Protein AF-A0AAN4IEF9-F1 (afdb_monomer_lite)

Radius of gyration: 33.29 Å; chains: 1; bounding box: 63×32×105 Å

pLDDT: mean 75.72, std 13.59, range [41.91, 93.25]

Foldseek 3Di:
DVVVVVVVVVVVVVVVVVVVVVVVVVVVVVVVVVVVVVVVVVVVVVVVLLVLLVVLLVLLVVLLVLLLVLLVVLVVPDDPVSVVSLVCSVVSLVVSCVSNVVNDDPVCVVPLVVQLVVLSVVLVVLVVVCVVPNFDWDQLVVCVVLPDNGIDTSSRSSSVSSVVSSVSSVVSSVVSVVVSDPPDDDDDPVVVVVVVVVVVVVVVVVVVVVVVVD

Structure (mmCIF, N/CA/C/O backbone):
data_AF-A0AAN4IEF9-F1
#
_entry.id   AF-A0AAN4IEF9-F1
#
loop_
_atom_site.group_PDB
_atom_site.id
_atom_site.type_symbol
_atom_site.label_atom_id
_atom_site.label_alt_id
_atom_site.label_comp_id
_atom_site.label_asym_id
_atom_site.label_entity_id
_atom_site.label_seq_id
_atom_site.pdbx_PDB_ins_code
_atom_site.Cartn_x
_atom_site.Cartn_y
_atom_site.Cartn_z
_atom_site.occupancy
_atom_site.B_iso_or_equiv
_atom_site.auth_seq_id
_atom_site.auth_comp_id
_atom_site.auth_asym_id
_atom_site.auth_atom_id
_atom_site.pdbx_PDB_model_num
ATOM 1 N N . MET A 1 1 ? -35.533 4.444 80.769 1.00 48.66 1 MET A N 1
ATOM 2 C CA . MET A 1 1 ? -34.378 4.673 79.875 1.00 48.66 1 MET A CA 1
ATOM 3 C C . MET A 1 1 ? -34.268 3.631 78.764 1.00 48.66 1 MET A C 1
ATOM 5 O O . MET A 1 1 ? -34.188 4.032 77.617 1.00 48.66 1 MET A O 1
ATOM 9 N N . GLU A 1 2 ? -34.339 2.322 79.035 1.00 50.53 2 GLU A N 1
ATOM 10 C CA . GLU A 1 2 ? -34.192 1.279 77.990 1.00 50.53 2 GLU A CA 1
ATOM 11 C C . GLU A 1 2 ? -35.250 1.320 76.866 1.00 50.53 2 GLU A C 1
ATOM 13 O O . GLU A 1 2 ? -34.946 0.998 75.721 1.00 50.53 2 GLU A O 1
ATOM 18 N N . LYS A 1 3 ? -36.476 1.782 77.154 1.00 53.97 3 LYS A N 1
ATOM 19 C CA . LYS A 1 3 ? -37.570 1.851 76.164 1.00 53.97 3 LYS A CA 1
ATOM 20 C C . LYS A 1 3 ? -37.440 2.979 75.125 1.00 53.97 3 LYS A C 1
ATOM 22 O O . LYS A 1 3 ? -38.091 2.900 74.092 1.00 53.97 3 LYS A O 1
ATOM 27 N N . GLU A 1 4 ? -36.605 3.993 75.364 1.00 52.41 4 GLU A N 1
ATOM 28 C CA . GLU A 1 4 ? -36.385 5.113 74.424 1.00 52.41 4 GLU A CA 1
ATOM 29 C C . GLU A 1 4 ? -35.153 4.907 73.529 1.00 52.41 4 GLU A C 1
ATOM 31 O O . GLU A 1 4 ? -35.078 5.458 72.435 1.00 52.41 4 GLU A O 1
ATOM 36 N N . ILE A 1 5 ? -34.208 4.059 73.945 1.00 56.88 5 ILE A N 1
ATOM 37 C CA . ILE A 1 5 ? -32.969 3.790 73.198 1.00 56.88 5 ILE A CA 1
ATOM 38 C C . ILE A 1 5 ? -33.248 2.918 71.965 1.00 56.88 5 ILE A C 1
ATOM 40 O O . ILE A 1 5 ? -32.700 3.166 70.894 1.00 56.88 5 ILE A O 1
ATOM 44 N N . ILE A 1 6 ? -34.146 1.936 72.086 1.00 57.69 6 ILE A N 1
ATOM 45 C CA . ILE A 1 6 ? -34.511 1.009 71.002 1.00 57.69 6 ILE A CA 1
ATOM 46 C C . ILE A 1 6 ? -35.065 1.744 69.758 1.00 57.69 6 ILE A C 1
ATOM 48 O O . ILE A 1 6 ? -34.551 1.501 68.663 1.00 57.69 6 ILE A O 1
ATOM 52 N N . PRO A 1 7 ? -36.043 2.671 69.870 1.00 60.59 7 PRO A N 1
ATOM 53 C CA . PRO A 1 7 ? -36.535 3.416 68.707 1.00 60.59 7 PRO A CA 1
ATOM 54 C C . PRO A 1 7 ? -35.482 4.344 68.079 1.00 60.59 7 PRO A C 1
ATOM 56 O O . PRO A 1 7 ? -35.455 4.481 66.856 1.00 60.59 7 PRO A O 1
ATOM 59 N N . ILE A 1 8 ? -34.578 4.931 68.872 1.00 63.28 8 ILE A N 1
ATOM 60 C CA . ILE A 1 8 ? -33.503 5.806 68.370 1.00 63.28 8 ILE A CA 1
ATOM 61 C C . ILE A 1 8 ? -32.443 4.997 67.609 1.00 63.28 8 ILE A C 1
ATOM 63 O O . ILE A 1 8 ? -32.036 5.387 66.515 1.00 63.28 8 ILE A O 1
ATOM 67 N N . VAL A 1 9 ? -32.033 3.843 68.142 1.00 56.12 9 VAL A N 1
ATOM 68 C CA . VAL A 1 9 ? -31.077 2.938 67.482 1.00 56.12 9 VAL A CA 1
ATOM 69 C C . VAL A 1 9 ? -31.679 2.357 66.199 1.00 56.12 9 VAL A C 1
ATOM 71 O O . VAL A 1 9 ? -31.014 2.333 65.166 1.00 56.12 9 VAL A O 1
ATOM 74 N N . SER A 1 10 ? -32.960 1.982 66.223 1.00 53.25 10 SER A N 1
ATOM 75 C CA . SER A 1 10 ? -33.718 1.567 65.034 1.00 53.25 10 SER A CA 1
ATOM 76 C C . SER A 1 10 ? -33.729 2.654 63.952 1.00 53.25 10 SER A C 1
ATOM 78 O O . SER A 1 10 ? -33.392 2.386 62.798 1.00 53.25 10 SER A O 1
ATOM 80 N N . ALA A 1 11 ? -34.058 3.898 64.312 1.00 60.62 11 ALA A N 1
ATOM 81 C CA . ALA A 1 11 ? -34.062 5.021 63.375 1.00 60.62 11 ALA A CA 1
ATOM 82 C C . ALA A 1 11 ? -32.662 5.314 62.808 1.00 60.62 11 ALA A C 1
ATOM 84 O O . ALA A 1 11 ? -32.533 5.597 61.618 1.00 60.62 11 ALA A O 1
ATOM 85 N N . ALA A 1 12 ? -31.611 5.183 63.622 1.00 56.59 12 ALA A N 1
ATOM 86 C CA . ALA A 1 12 ? -30.226 5.346 63.184 1.00 56.59 12 ALA A CA 1
ATOM 87 C C . ALA A 1 12 ? -29.787 4.249 62.195 1.00 56.59 12 ALA A C 1
ATOM 89 O O . ALA A 1 12 ? -29.123 4.554 61.204 1.00 56.59 12 ALA A O 1
ATOM 90 N N . ILE A 1 13 ? -30.200 2.994 62.407 1.00 60.53 13 ILE A N 1
ATOM 91 C CA . ILE A 1 13 ? -29.934 1.881 61.480 1.00 60.53 13 ILE A CA 1
ATOM 92 C C . ILE A 1 13 ? -30.666 2.101 60.151 1.00 60.53 13 ILE A C 1
ATOM 94 O O . ILE A 1 13 ? -30.071 1.943 59.083 1.00 60.53 13 ILE A O 1
ATOM 98 N N . VAL A 1 14 ? -31.934 2.517 60.191 1.00 58.28 14 VAL A N 1
ATOM 99 C CA . VAL A 1 14 ? -32.716 2.822 58.980 1.00 58.28 14 VAL A CA 1
ATOM 100 C C . VAL A 1 14 ? -32.113 4.009 58.223 1.00 58.28 14 VAL A C 1
ATOM 102 O O . VAL A 1 14 ? -31.926 3.939 57.009 1.00 58.28 14 VAL A O 1
ATOM 105 N N . ALA A 1 15 ? -31.730 5.081 58.918 1.00 55.53 15 ALA A N 1
ATOM 106 C CA . ALA A 1 15 ? -31.082 6.236 58.298 1.00 55.53 15 ALA A CA 1
ATOM 107 C C . ALA A 1 15 ? -29.720 5.868 57.684 1.00 55.53 15 ALA A C 1
ATOM 109 O O . ALA A 1 15 ? -29.435 6.243 56.546 1.00 55.53 15 ALA A O 1
ATOM 110 N N . GLY A 1 16 ? -28.907 5.082 58.396 1.00 51.88 16 GLY A N 1
ATOM 111 C CA . GLY A 1 16 ? -27.603 4.619 57.922 1.00 51.88 16 GLY A CA 1
ATOM 112 C C . GLY A 1 16 ? -27.708 3.712 56.696 1.00 51.88 16 GLY A C 1
ATOM 113 O O . GLY A 1 16 ? -27.016 3.932 55.704 1.00 51.88 16 GLY A O 1
ATOM 114 N N . THR A 1 17 ? -28.620 2.739 56.714 1.00 52.72 17 THR A N 1
ATOM 115 C CA . THR A 1 17 ? -28.859 1.846 55.567 1.00 52.72 17 THR A CA 1
ATOM 116 C C . THR A 1 17 ? -29.388 2.608 54.352 1.00 52.72 17 THR A C 1
ATOM 118 O O . THR A 1 17 ? -28.907 2.389 53.241 1.00 52.72 17 THR A O 1
ATOM 121 N N . THR A 1 18 ? -30.289 3.573 54.550 1.00 55.00 18 THR A N 1
ATOM 122 C CA . THR A 1 18 ? -30.805 4.427 53.465 1.00 55.00 18 THR A CA 1
ATOM 123 C C . THR A 1 18 ? -29.698 5.286 52.841 1.00 55.00 18 THR A C 1
ATOM 125 O O . THR A 1 18 ? -29.610 5.394 51.616 1.00 55.00 18 THR A O 1
ATOM 128 N N . LEU A 1 19 ? -28.808 5.854 53.661 1.00 54.19 19 LEU A N 1
ATOM 129 C CA . LEU A 1 19 ? -27.659 6.634 53.192 1.00 54.19 19 LEU A CA 1
ATOM 130 C C . LEU A 1 19 ? -26.691 5.773 52.364 1.00 54.19 19 LEU A C 1
ATOM 132 O O . LEU A 1 19 ? -26.250 6.191 51.294 1.00 54.19 19 LEU A O 1
ATOM 136 N N . VAL A 1 20 ? -26.398 4.553 52.824 1.00 55.28 20 VAL A N 1
ATOM 137 C CA . VAL A 1 20 ? -25.534 3.601 52.106 1.00 55.28 20 VAL A CA 1
ATOM 138 C C . VAL A 1 20 ? -26.138 3.224 50.751 1.00 55.28 20 VAL A C 1
ATOM 140 O O . VAL A 1 20 ? -25.429 3.240 49.744 1.00 55.28 20 VAL A O 1
ATOM 143 N N . VAL A 1 21 ? -27.448 2.964 50.690 1.00 61.56 21 VAL A N 1
ATOM 144 C CA . VAL A 1 21 ? -28.153 2.675 49.428 1.00 61.56 21 VAL A CA 1
ATOM 145 C C . VAL A 1 21 ? -28.058 3.853 48.456 1.00 61.56 21 VAL A C 1
ATOM 147 O O . VAL A 1 21 ? -27.760 3.645 47.281 1.00 61.56 21 VAL A O 1
ATOM 150 N N . LEU A 1 22 ? -28.241 5.091 48.926 1.00 62.19 22 LEU A N 1
ATOM 151 C CA . LEU A 1 22 ? -28.111 6.291 48.089 1.00 62.19 22 LEU A CA 1
ATOM 152 C C . LEU A 1 22 ? -26.697 6.458 47.517 1.00 62.19 22 LEU A C 1
ATOM 154 O O . LEU A 1 22 ? -26.550 6.775 46.333 1.00 62.19 22 LEU A O 1
ATOM 158 N N . ILE A 1 23 ? -25.666 6.212 48.329 1.00 60.19 23 ILE A N 1
ATOM 159 C CA . ILE A 1 23 ? -24.264 6.279 47.895 1.00 60.19 23 ILE A CA 1
ATOM 160 C C . ILE A 1 23 ? -23.986 5.217 46.825 1.00 60.19 23 ILE A C 1
ATOM 162 O O . ILE A 1 23 ? -23.442 5.547 45.772 1.00 60.19 23 ILE A O 1
ATOM 166 N N . ILE A 1 24 ? -24.408 3.966 47.043 1.00 60.84 24 ILE A N 1
ATOM 167 C CA . ILE A 1 24 ? -24.242 2.882 46.060 1.00 60.84 24 ILE A CA 1
ATOM 168 C C . ILE A 1 24 ? -24.951 3.234 44.750 1.00 60.84 24 ILE A C 1
ATOM 170 O O . ILE A 1 24 ? -24.362 3.089 43.679 1.00 60.84 24 ILE A O 1
ATOM 174 N N . ASN A 1 25 ? -26.179 3.749 44.821 1.00 58.84 25 ASN A N 1
ATOM 175 C CA . ASN A 1 25 ? -26.954 4.087 43.631 1.00 58.84 25 ASN A CA 1
ATOM 176 C C . ASN A 1 25 ? -26.265 5.187 42.803 1.00 58.84 25 ASN A C 1
ATOM 178 O O . ASN A 1 25 ? -26.161 5.076 41.582 1.00 58.84 25 ASN A O 1
ATOM 182 N N . LYS A 1 26 ? -25.695 6.204 43.466 1.00 59.50 26 LYS A N 1
ATOM 183 C CA . LYS A 1 26 ? -24.905 7.258 42.806 1.00 59.50 26 LYS A CA 1
ATOM 184 C C . LYS A 1 26 ? -23.615 6.738 42.177 1.00 59.50 26 LYS A C 1
ATOM 186 O O . LYS A 1 26 ? -23.250 7.168 41.083 1.00 59.50 26 LYS A O 1
ATOM 191 N N . VAL A 1 27 ? -22.940 5.801 42.838 1.00 59.31 27 VAL A N 1
ATOM 192 C CA . VAL A 1 27 ? -21.731 5.158 42.308 1.00 59.31 27 VAL A CA 1
ATOM 193 C C . VAL A 1 27 ? -22.060 4.331 41.061 1.00 59.31 27 VAL A C 1
ATOM 195 O O . VAL A 1 27 ? -21.378 4.463 40.044 1.00 59.31 27 VAL A O 1
ATOM 198 N N . VAL A 1 28 ? -23.132 3.534 41.094 1.00 60.28 28 VAL A N 1
ATOM 199 C CA . VAL A 1 28 ? -23.598 2.741 39.943 1.00 60.28 28 VAL A CA 1
ATOM 200 C C . VAL A 1 28 ? -24.000 3.644 38.776 1.00 60.28 28 VAL A C 1
ATOM 202 O O . VAL A 1 28 ? -23.584 3.394 37.645 1.00 60.28 28 VAL A O 1
ATOM 205 N N . GLU A 1 29 ? -24.746 4.717 39.036 1.00 61.28 29 GLU A N 1
ATOM 206 C CA . GLU A 1 29 ? -25.148 5.702 38.024 1.00 61.28 29 GLU A CA 1
ATOM 207 C C . GLU A 1 29 ? -23.925 6.326 37.328 1.00 61.28 29 GLU A C 1
ATOM 209 O O . GLU A 1 29 ? -23.865 6.382 36.096 1.00 61.28 29 GLU A O 1
ATOM 214 N N . TYR A 1 30 ? -22.903 6.709 38.098 1.00 63.47 30 TYR A N 1
ATOM 215 C CA . TYR A 1 30 ? -21.644 7.228 37.562 1.00 63.47 30 TYR A CA 1
ATOM 216 C C . TYR A 1 30 ? -20.902 6.200 36.694 1.00 63.47 30 TYR A C 1
ATOM 218 O O . TYR A 1 30 ? -20.449 6.531 35.594 1.00 63.47 30 TYR A O 1
ATOM 226 N N . PHE A 1 31 ? -20.798 4.944 37.140 1.00 53.28 31 PHE A N 1
ATOM 227 C CA . PHE A 1 31 ? -20.158 3.885 36.352 1.00 53.28 31 PHE A CA 1
ATOM 228 C C . PHE A 1 31 ? -20.925 3.573 35.062 1.00 53.28 31 PHE A C 1
ATOM 230 O O . PHE A 1 31 ? -20.303 3.403 34.011 1.00 53.28 31 PHE A O 1
ATOM 237 N N . MET A 1 32 ? -22.258 3.563 35.110 1.00 54.03 32 MET A N 1
ATOM 238 C CA . MET A 1 32 ? -23.121 3.382 33.938 1.00 54.03 32 MET A CA 1
ATOM 239 C C . MET A 1 32 ? -22.963 4.526 32.936 1.00 54.03 32 MET A C 1
ATOM 241 O O . MET A 1 32 ? -22.839 4.290 31.732 1.00 54.03 32 MET A O 1
ATOM 245 N N . TRP A 1 33 ? -22.918 5.769 33.415 1.00 72.25 33 TRP A N 1
ATOM 246 C CA . TRP A 1 33 ? -22.669 6.941 32.578 1.00 72.25 33 TRP A CA 1
ATOM 247 C C . TRP A 1 33 ? -21.279 6.896 31.931 1.00 72.25 33 TRP A C 1
ATOM 249 O O . TRP A 1 33 ? -21.165 7.068 30.715 1.00 72.25 33 TRP A O 1
ATOM 259 N N . LYS A 1 34 ? -20.235 6.586 32.708 1.00 56.91 34 LYS A N 1
ATOM 260 C CA . LYS A 1 34 ? -18.855 6.460 32.214 1.00 56.91 34 LYS A CA 1
ATOM 261 C C . LYS A 1 34 ? -18.722 5.344 31.174 1.00 56.91 34 LYS A C 1
ATOM 263 O O . LYS A 1 34 ? -18.091 5.547 30.140 1.00 56.91 34 LYS A O 1
ATOM 268 N N . SER A 1 35 ? -19.357 4.197 31.414 1.00 55.44 35 SER A N 1
ATOM 269 C CA . SER A 1 35 ? -19.417 3.081 30.463 1.00 55.44 35 SER A CA 1
ATOM 270 C C . SER A 1 35 ? -20.115 3.484 29.160 1.00 55.44 35 SER A C 1
ATOM 272 O O . SER A 1 35 ? -19.590 3.249 28.075 1.00 55.44 35 SER A O 1
ATOM 274 N N . ASN A 1 36 ? -21.249 4.188 29.244 1.00 60.84 36 ASN A N 1
ATOM 275 C CA . ASN A 1 36 ? -21.958 4.691 28.065 1.00 60.84 36 ASN A CA 1
ATOM 276 C C . ASN A 1 36 ? -21.159 5.733 27.273 1.00 60.84 36 ASN A C 1
ATOM 278 O O . ASN A 1 36 ? -21.230 5.740 26.045 1.00 60.84 36 ASN A O 1
ATOM 282 N N . LEU A 1 37 ? -20.411 6.611 27.943 1.00 56.59 37 LEU A N 1
ATOM 283 C CA . LEU A 1 37 ? -19.522 7.560 27.272 1.00 56.59 37 LEU A CA 1
ATOM 284 C C . LEU A 1 37 ? -18.368 6.859 26.560 1.00 56.59 37 LEU A C 1
ATOM 286 O O . LEU A 1 37 ? -18.111 7.169 25.399 1.00 56.59 37 LEU A O 1
ATOM 290 N N . ASN A 1 38 ? -17.721 5.899 27.224 1.00 61.19 38 ASN A N 1
ATOM 291 C CA . ASN A 1 38 ? -16.673 5.089 26.608 1.00 61.19 38 ASN A CA 1
ATOM 292 C C . ASN A 1 38 ? -17.217 4.328 25.397 1.00 61.19 38 ASN A C 1
ATOM 294 O O . ASN A 1 38 ? -16.627 4.415 24.329 1.00 61.19 38 ASN A O 1
ATOM 298 N N . ARG A 1 39 ? -18.394 3.701 25.519 1.00 59.88 39 ARG A N 1
ATOM 299 C CA . ARG A 1 39 ? -19.060 3.000 24.414 1.00 59.88 39 ARG A CA 1
ATOM 300 C C . ARG A 1 39 ? -19.345 3.922 23.228 1.00 59.88 39 ARG A C 1
ATOM 302 O O . ARG A 1 39 ? -19.029 3.568 22.102 1.00 59.88 39 ARG A O 1
ATOM 309 N N . LYS A 1 40 ? -19.879 5.126 23.467 1.00 65.94 40 LYS A N 1
ATOM 310 C CA . LYS A 1 40 ? -20.107 6.124 22.403 1.00 65.94 40 LYS A CA 1
ATOM 311 C C . LYS A 1 40 ? -18.801 6.600 21.757 1.00 65.94 40 LYS A C 1
ATOM 313 O O . LYS A 1 40 ? -18.767 6.850 20.555 1.00 65.94 40 LYS A O 1
ATOM 318 N N . GLY A 1 41 ? -17.738 6.756 22.547 1.00 67.81 41 GLY A N 1
ATOM 319 C CA . GLY A 1 41 ? -16.408 7.119 22.053 1.00 67.81 41 GLY A CA 1
ATOM 320 C C . GLY A 1 41 ? -15.778 6.016 21.200 1.00 67.81 41 GLY A C 1
ATOM 321 O O . GLY A 1 41 ? -15.256 6.303 20.124 1.00 67.81 41 GLY A O 1
ATOM 322 N N . GLU A 1 42 ? -15.878 4.766 21.648 1.00 70.69 42 GLU A N 1
ATOM 323 C CA . GLU A 1 42 ? -15.418 3.572 20.934 1.00 70.69 42 GLU A CA 1
ATOM 324 C C . GLU A 1 42 ? -16.200 3.353 19.637 1.00 70.69 42 GLU A C 1
ATOM 326 O O . GLU A 1 42 ? -15.580 3.140 18.599 1.00 70.69 42 GLU A O 1
ATOM 331 N N . GLU A 1 43 ? -17.530 3.481 19.660 1.00 66.12 43 GLU A N 1
ATOM 332 C CA . GLU A 1 43 ? -18.386 3.394 18.467 1.00 66.12 43 GLU A CA 1
ATOM 333 C C . GLU A 1 43 ? -17.986 4.450 17.424 1.00 66.12 43 GLU A C 1
ATOM 335 O O . GLU A 1 43 ? -17.743 4.107 16.269 1.00 66.12 43 GLU A O 1
ATOM 340 N N . LYS A 1 44 ? -17.805 5.712 17.838 1.00 72.56 44 LYS A N 1
ATOM 341 C CA . LYS A 1 44 ? -17.386 6.801 16.939 1.00 72.56 44 LYS A CA 1
ATOM 342 C C . LYS A 1 44 ? -15.966 6.615 16.392 1.00 72.56 44 LYS A C 1
ATOM 344 O O . LYS A 1 44 ? -15.683 6.981 15.252 1.00 72.56 44 LYS A O 1
ATOM 349 N N . TYR A 1 45 ? -15.049 6.081 17.200 1.00 74.12 45 TYR A N 1
ATOM 350 C CA . TYR A 1 45 ? -13.699 5.740 16.745 1.00 74.12 45 TYR A CA 1
ATOM 351 C C . TYR A 1 45 ? -13.729 4.590 15.731 1.00 74.12 45 TYR A C 1
ATOM 353 O O . TYR A 1 45 ? -13.046 4.660 14.710 1.00 74.12 45 TYR A O 1
ATOM 361 N N . LEU A 1 46 ? -14.538 3.559 15.990 1.00 73.38 46 LEU A N 1
ATOM 362 C CA . LEU A 1 46 ? -14.701 2.403 15.112 1.00 73.38 46 LEU A CA 1
ATOM 363 C C . LEU A 1 46 ? -15.318 2.802 13.765 1.00 73.38 46 LEU A C 1
ATOM 365 O O . LEU A 1 46 ? -14.817 2.382 12.728 1.00 73.38 46 LEU A O 1
ATOM 369 N N . GLU A 1 47 ? -16.349 3.647 13.780 1.00 73.81 47 GLU A N 1
ATOM 370 C CA . GLU A 1 47 ? -16.984 4.207 12.581 1.00 73.81 47 GLU A CA 1
ATOM 371 C C . GLU A 1 47 ? -15.964 4.985 11.743 1.00 73.81 47 GLU A C 1
ATOM 373 O O . GLU A 1 47 ? -15.723 4.656 10.584 1.00 73.81 47 GLU A O 1
ATOM 378 N N . ARG A 1 48 ? -15.227 5.914 12.367 1.00 78.31 48 ARG A N 1
ATOM 379 C CA . ARG A 1 48 ? -14.179 6.683 11.678 1.00 78.31 48 ARG A CA 1
ATOM 380 C C . ARG A 1 48 ? -13.063 5.800 11.116 1.00 78.31 48 ARG A C 1
ATOM 382 O O . ARG A 1 48 ? -12.534 6.096 10.043 1.00 78.31 48 ARG A O 1
ATOM 389 N N . LYS A 1 49 ? -12.688 4.741 11.840 1.00 76.94 49 LYS A N 1
ATOM 390 C CA . LYS A 1 49 ? -11.720 3.736 11.386 1.00 76.94 49 LYS A CA 1
ATOM 391 C C . LYS A 1 49 ? -12.241 3.016 10.142 1.00 76.94 49 LYS A C 1
ATOM 393 O O . LYS A 1 49 ? -11.512 2.935 9.159 1.00 76.94 49 LYS A O 1
ATOM 398 N N . ILE A 1 50 ? -13.476 2.522 10.176 1.00 77.50 50 ILE A N 1
ATOM 399 C CA . ILE A 1 50 ? -14.113 1.811 9.060 1.00 77.50 50 ILE A CA 1
ATOM 400 C C . ILE A 1 50 ? -14.199 2.711 7.826 1.00 77.50 50 ILE A C 1
ATOM 402 O O . ILE A 1 50 ? -13.737 2.300 6.764 1.00 77.50 50 ILE A O 1
ATOM 406 N N . ASP A 1 51 ? -14.682 3.944 7.973 1.00 77.88 51 ASP A N 1
ATOM 407 C CA . ASP A 1 51 ? -14.817 4.895 6.864 1.00 77.88 51 ASP A CA 1
ATOM 408 C C . ASP A 1 51 ? -13.464 5.228 6.234 1.00 77.88 51 ASP A C 1
ATOM 410 O O . ASP A 1 51 ? -13.299 5.182 5.014 1.00 77.88 51 ASP A O 1
ATOM 414 N N . THR A 1 52 ? -12.463 5.520 7.070 1.00 79.81 52 THR A N 1
ATOM 415 C CA . THR A 1 52 ? -11.115 5.846 6.587 1.00 79.81 52 THR A CA 1
ATOM 416 C C . THR A 1 52 ? -10.507 4.661 5.842 1.00 79.81 52 THR A C 1
ATOM 418 O O . THR A 1 52 ? -9.933 4.845 4.770 1.00 79.81 52 THR A O 1
ATOM 421 N N . LEU A 1 53 ? -10.648 3.444 6.375 1.00 78.81 53 LEU A N 1
ATOM 422 C CA . LEU A 1 53 ? -10.147 2.234 5.725 1.00 78.81 53 LEU A CA 1
ATOM 423 C C . LEU A 1 53 ? -10.910 1.917 4.433 1.00 78.81 53 LEU A C 1
ATOM 425 O O . LEU A 1 53 ? -10.285 1.486 3.471 1.00 78.81 53 LEU A O 1
ATOM 429 N N . HIS A 1 54 ? -12.220 2.164 4.378 1.00 75.69 54 HIS A N 1
ATOM 430 C CA . HIS A 1 54 ? -13.019 1.973 3.168 1.00 75.69 54 HIS A CA 1
ATOM 431 C C . HIS A 1 54 ? -12.579 2.915 2.042 1.00 75.69 54 HIS A C 1
ATOM 433 O O . HIS A 1 54 ? -12.318 2.455 0.934 1.00 75.69 54 HIS A O 1
ATOM 439 N N . LEU A 1 55 ? -12.406 4.207 2.334 1.00 77.75 55 LEU A N 1
ATOM 440 C CA . LEU A 1 55 ? -11.870 5.170 1.363 1.00 77.75 55 LEU A CA 1
ATOM 441 C C . LEU A 1 55 ? -10.454 4.784 0.912 1.00 77.75 55 LEU A C 1
ATOM 443 O O . LEU A 1 55 ? -10.159 4.767 -0.275 1.00 77.75 55 LEU A O 1
ATOM 447 N N . THR A 1 56 ? -9.609 4.370 1.857 1.00 76.69 56 THR A N 1
ATOM 448 C CA . THR A 1 56 ? -8.241 3.900 1.577 1.00 76.69 56 THR A CA 1
ATOM 449 C C . THR A 1 56 ? -8.229 2.678 0.648 1.00 76.69 56 THR A C 1
ATOM 451 O O . THR A 1 56 ? -7.364 2.571 -0.216 1.00 76.69 56 THR A O 1
ATOM 454 N N . ILE A 1 57 ? -9.176 1.748 0.807 1.00 74.12 57 ILE A N 1
ATOM 455 C CA . ILE A 1 57 ? -9.340 0.575 -0.066 1.00 74.12 57 ILE A CA 1
ATOM 456 C C . ILE A 1 57 ? -9.657 0.995 -1.503 1.00 74.12 57 ILE A C 1
ATOM 458 O O . ILE A 1 57 ? -9.063 0.447 -2.432 1.00 74.12 57 ILE A O 1
ATOM 462 N N . VAL A 1 58 ? -10.573 1.953 -1.676 1.00 73.81 58 VAL A N 1
ATOM 463 C CA . VAL A 1 58 ? -10.945 2.482 -2.996 1.00 73.81 58 VAL A CA 1
ATOM 464 C C . VAL A 1 58 ? -9.736 3.143 -3.653 1.00 73.81 58 VAL A C 1
ATOM 466 O O . VAL A 1 58 ? -9.364 2.747 -4.755 1.00 73.81 58 VAL A O 1
ATOM 469 N N . ASP A 1 59 ? -9.048 4.032 -2.936 1.00 76.38 59 ASP A N 1
ATOM 470 C CA . ASP A 1 59 ? -7.863 4.723 -3.453 1.00 76.38 59 ASP A CA 1
ATOM 471 C C . ASP A 1 59 ? -6.752 3.726 -3.858 1.00 76.38 59 ASP A C 1
ATOM 473 O O . ASP A 1 59 ? -6.124 3.857 -4.905 1.00 76.38 59 ASP A O 1
ATOM 477 N N . ILE A 1 60 ? -6.508 2.673 -3.063 1.00 75.00 60 ILE A N 1
ATOM 478 C CA . ILE A 1 60 ? -5.506 1.641 -3.400 1.00 75.00 60 ILE A CA 1
ATOM 479 C C . ILE A 1 60 ? -5.939 0.802 -4.606 1.00 75.00 60 ILE A C 1
ATOM 481 O O . ILE A 1 60 ? -5.091 0.357 -5.385 1.00 75.00 60 ILE A O 1
ATOM 485 N N . PHE A 1 61 ? -7.238 0.560 -4.777 1.00 68.19 61 PHE A N 1
ATOM 486 C CA . PHE A 1 61 ? -7.751 -0.125 -5.958 1.00 68.19 61 PHE A CA 1
ATOM 487 C C . PHE A 1 61 ? -7.507 0.695 -7.232 1.00 68.19 61 PHE A C 1
ATOM 489 O O . PHE A 1 61 ? -7.033 0.136 -8.222 1.00 68.19 61 PHE A O 1
ATOM 496 N N . GLU A 1 62 ? -7.735 2.008 -7.189 1.00 71.75 62 GLU A N 1
ATOM 497 C CA . GLU A 1 62 ? -7.420 2.920 -8.296 1.00 71.75 62 GLU A CA 1
ATOM 498 C C . GLU A 1 62 ? -5.918 2.915 -8.612 1.00 71.75 62 GLU A C 1
ATOM 500 O O . GLU A 1 62 ? -5.532 2.670 -9.755 1.00 71.75 62 GLU A O 1
ATOM 505 N N . LEU A 1 63 ? -5.059 3.017 -7.589 1.00 75.94 63 LEU A N 1
ATOM 506 C CA . LEU A 1 63 ? -3.600 2.915 -7.752 1.00 75.94 63 LEU A CA 1
ATOM 507 C C . LEU A 1 63 ? -3.158 1.588 -8.376 1.00 75.94 63 LEU A C 1
ATOM 509 O O . LEU A 1 63 ? -2.189 1.542 -9.136 1.00 75.94 63 LEU A O 1
ATOM 513 N N . THR A 1 64 ? -3.857 0.496 -8.062 1.00 69.06 64 THR A N 1
ATOM 514 C CA . THR A 1 64 ? -3.598 -0.819 -8.661 1.00 69.06 64 THR A CA 1
ATOM 515 C C . THR A 1 64 ? -3.852 -0.755 -10.172 1.00 69.06 64 THR A C 1
ATOM 517 O O . THR A 1 64 ? -2.988 -1.153 -10.954 1.00 69.06 64 THR A O 1
ATOM 520 N N . ALA A 1 65 ? -4.994 -0.208 -10.598 1.00 68.19 65 ALA A N 1
ATOM 521 C CA . ALA A 1 65 ? -5.340 -0.067 -12.013 1.00 68.19 65 ALA A CA 1
ATOM 522 C C . ALA A 1 65 ? -4.379 0.869 -12.770 1.00 68.19 65 ALA A C 1
ATOM 524 O O . ALA A 1 65 ? -3.931 0.533 -13.870 1.00 68.19 65 ALA A O 1
ATOM 525 N N . GLU A 1 66 ? -4.007 2.000 -12.169 1.00 76.25 66 GLU A N 1
ATOM 52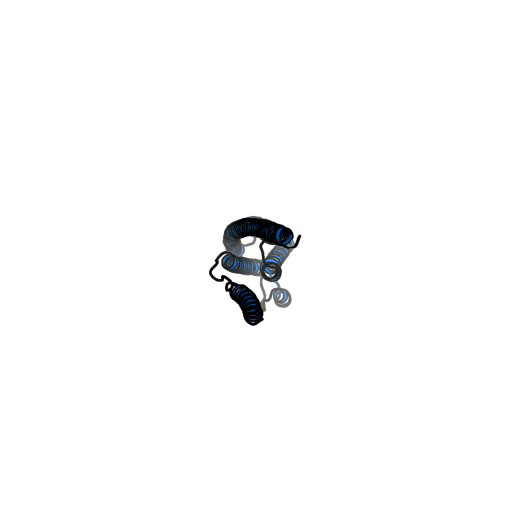6 C CA . GLU A 1 66 ? -3.027 2.932 -12.740 1.00 76.25 66 GLU A CA 1
ATOM 527 C C . GLU A 1 66 ? -1.661 2.263 -12.919 1.00 76.25 66 GLU A C 1
ATOM 529 O O . GLU A 1 66 ? -1.092 2.300 -14.006 1.00 76.25 66 GLU A O 1
ATOM 534 N N . THR A 1 67 ? -1.167 1.562 -11.895 1.00 72.88 67 THR A N 1
ATOM 535 C CA . THR A 1 67 ? 0.128 0.864 -11.966 1.00 72.88 67 THR A CA 1
ATOM 536 C C . THR A 1 67 ? 0.141 -0.219 -13.048 1.00 72.88 67 THR A C 1
ATOM 538 O O . THR A 1 67 ? 1.143 -0.388 -13.737 1.00 72.88 67 THR A O 1
ATOM 541 N N . LEU A 1 68 ? -0.972 -0.940 -13.233 1.00 70.38 68 LEU A N 1
ATOM 542 C CA . LEU A 1 68 ? -1.097 -1.933 -14.306 1.00 70.38 68 LEU A CA 1
ATOM 543 C C . LEU A 1 68 ? -1.045 -1.281 -15.691 1.00 70.38 68 LEU A C 1
ATOM 545 O O . LEU A 1 68 ? -0.425 -1.815 -16.606 1.00 70.38 68 LEU A O 1
ATOM 549 N N . THR A 1 69 ? -1.699 -0.128 -15.833 1.00 76.31 69 THR A N 1
ATOM 550 C CA . THR A 1 69 ? -1.699 0.641 -17.081 1.00 76.31 69 THR A CA 1
ATOM 551 C C . THR A 1 69 ? -0.283 1.104 -17.417 1.00 76.31 69 THR A C 1
ATOM 553 O O . THR A 1 69 ? 0.170 0.883 -18.534 1.00 76.31 69 THR A O 1
ATOM 556 N N . LEU A 1 70 ? 0.454 1.622 -16.429 1.00 78.19 70 LEU A N 1
ATOM 557 C CA . LEU A 1 70 ? 1.858 2.016 -16.591 1.00 78.19 70 LEU A CA 1
ATOM 558 C C . LEU A 1 70 ? 2.760 0.839 -16.974 1.00 78.19 70 LEU A C 1
ATOM 560 O O . LEU A 1 70 ? 3.615 0.998 -17.839 1.00 78.19 70 LEU A O 1
ATOM 564 N N . GLY A 1 71 ? 2.552 -0.339 -16.374 1.00 71.56 71 GLY A N 1
ATOM 565 C CA . GLY A 1 71 ? 3.257 -1.564 -16.762 1.00 71.56 71 GLY A CA 1
ATOM 566 C C . GLY A 1 71 ? 3.027 -1.908 -18.237 1.00 71.56 71 GLY A C 1
ATOM 567 O O . GLY A 1 71 ? 3.980 -2.043 -18.997 1.00 71.56 71 GLY A O 1
ATOM 568 N N . ASN A 1 72 ? 1.767 -1.934 -18.676 1.00 72.81 72 ASN A N 1
ATOM 569 C CA . ASN A 1 72 ? 1.424 -2.229 -20.072 1.00 72.81 72 ASN A CA 1
ATOM 570 C C . ASN A 1 72 ? 1.958 -1.182 -21.066 1.00 72.81 72 ASN A C 1
ATOM 572 O O . ASN A 1 72 ? 2.323 -1.526 -22.188 1.00 72.81 72 ASN A O 1
ATOM 576 N N . GLU A 1 73 ? 1.982 0.096 -20.684 1.00 79.19 73 GLU A N 1
ATOM 577 C CA . GLU A 1 73 ? 2.558 1.164 -21.509 1.00 79.19 73 GLU A CA 1
ATOM 578 C C . GLU A 1 73 ? 4.088 1.090 -21.544 1.00 79.19 73 GLU A C 1
ATOM 580 O O . GLU A 1 73 ? 4.690 1.404 -22.568 1.00 79.19 73 GLU A O 1
ATOM 585 N N . SER A 1 74 ? 4.727 0.631 -20.463 1.00 71.25 74 SER A N 1
ATOM 586 C CA . SER A 1 74 ? 6.187 0.507 -20.387 1.00 71.25 74 SER A CA 1
ATOM 587 C C . SER A 1 74 ? 6.767 -0.554 -21.316 1.00 71.25 74 SER A C 1
ATOM 589 O O . SER A 1 74 ? 7.881 -0.369 -21.799 1.00 71.25 74 SER A O 1
ATOM 591 N N . ASP A 1 75 ? 5.990 -1.582 -21.672 1.00 66.12 75 ASP A N 1
ATOM 592 C CA . ASP A 1 75 ? 6.350 -2.539 -22.732 1.00 66.12 75 ASP A CA 1
ATOM 593 C C . ASP A 1 75 ? 6.503 -1.873 -24.115 1.00 66.12 75 ASP A C 1
ATOM 595 O O . ASP A 1 75 ? 7.099 -2.450 -25.025 1.00 66.12 75 ASP A O 1
ATOM 599 N N . GLN A 1 76 ? 5.974 -0.657 -24.295 1.00 74.81 76 GLN A N 1
ATOM 600 C CA . GLN A 1 76 ? 6.092 0.137 -25.525 1.00 74.81 76 GLN A CA 1
ATOM 601 C C . GLN A 1 76 ? 7.217 1.188 -25.447 1.00 74.81 76 GLN A C 1
ATOM 603 O O . GLN A 1 76 ? 7.396 1.963 -26.391 1.00 74.81 76 GLN A O 1
ATOM 608 N N . GLY A 1 77 ? 7.977 1.202 -24.347 1.00 77.75 77 GLY A N 1
ATOM 609 C CA . GLY A 1 77 ? 9.083 2.118 -24.070 1.00 77.75 77 GLY A CA 1
ATOM 610 C C . GLY A 1 77 ? 8.772 3.120 -22.955 1.00 77.75 77 GLY A C 1
ATOM 611 O O . GLY A 1 77 ? 7.629 3.535 -22.751 1.00 77.75 77 GLY A O 1
ATOM 612 N N . ILE A 1 78 ? 9.805 3.553 -22.227 1.00 83.88 78 ILE A N 1
ATOM 613 C CA . ILE A 1 78 ? 9.638 4.471 -21.087 1.00 83.88 78 ILE A CA 1
ATOM 614 C C . ILE A 1 78 ? 9.542 5.924 -21.571 1.00 83.88 78 ILE A C 1
ATOM 616 O O . ILE A 1 78 ? 10.536 6.577 -21.893 1.00 83.88 78 ILE A O 1
ATOM 620 N N . SER A 1 79 ? 8.320 6.455 -21.584 1.00 83.88 79 SER A N 1
ATOM 621 C CA . SER A 1 79 ? 8.019 7.838 -21.964 1.00 83.88 79 SER A CA 1
ATOM 622 C C . SER A 1 79 ? 7.954 8.789 -20.758 1.00 83.88 79 SER A C 1
ATOM 624 O O . SER A 1 79 ? 7.862 8.372 -19.600 1.00 83.88 79 SER A O 1
ATOM 626 N N . SER A 1 80 ? 7.948 10.102 -21.018 1.00 82.44 80 SER A N 1
ATOM 627 C CA . SER A 1 80 ? 7.701 11.116 -19.980 1.00 82.44 80 SER A CA 1
ATOM 628 C C . SER A 1 80 ? 6.346 10.927 -19.288 1.00 82.44 80 SER A C 1
ATOM 630 O O . SER A 1 80 ? 6.234 11.177 -18.090 1.00 82.44 80 SER A O 1
ATOM 632 N N . THR A 1 81 ? 5.343 10.426 -20.015 1.00 82.44 81 THR A N 1
ATOM 633 C CA . THR A 1 81 ? 4.012 10.110 -19.486 1.00 82.44 81 THR A CA 1
ATOM 634 C C . THR A 1 81 ? 4.068 9.011 -18.429 1.00 82.44 81 THR A C 1
ATOM 636 O O . THR A 1 81 ? 3.468 9.164 -17.368 1.00 82.44 81 THR A O 1
ATOM 639 N N . ILE A 1 82 ? 4.849 7.950 -18.656 1.00 85.12 82 ILE A N 1
ATOM 640 C CA . ILE A 1 82 ? 4.996 6.849 -17.691 1.00 85.12 82 ILE A CA 1
ATOM 641 C C . ILE A 1 82 ? 5.692 7.333 -16.417 1.00 85.12 82 ILE A C 1
ATOM 643 O O . ILE A 1 82 ? 5.290 6.981 -15.308 1.00 85.12 82 ILE A O 1
ATOM 647 N N . LYS A 1 83 ? 6.705 8.192 -16.558 1.00 85.19 83 LYS A N 1
ATOM 648 C CA . LYS A 1 83 ? 7.421 8.790 -15.421 1.00 85.19 83 LYS A CA 1
ATOM 649 C C . LYS A 1 83 ? 6.512 9.677 -14.577 1.00 85.19 83 LYS A C 1
ATOM 651 O O . LYS A 1 83 ? 6.522 9.594 -13.348 1.00 85.19 83 LYS A O 1
ATOM 656 N N . GLU A 1 84 ? 5.711 10.519 -15.225 1.00 86.75 84 GLU A N 1
ATOM 657 C CA . GLU A 1 84 ? 4.748 11.376 -14.537 1.00 86.75 84 GLU A CA 1
ATOM 658 C C . GLU A 1 84 ? 3.640 10.554 -13.868 1.00 86.75 84 GLU A C 1
ATOM 660 O O . GLU A 1 84 ? 3.335 10.773 -12.692 1.00 86.75 84 GLU A O 1
ATOM 665 N N . GLY A 1 85 ? 3.104 9.555 -14.571 1.00 86.12 85 GLY A N 1
ATOM 666 C CA . GLY A 1 85 ? 2.119 8.625 -14.031 1.00 86.12 85 GLY A CA 1
ATOM 667 C C . GLY A 1 85 ? 2.645 7.881 -12.806 1.00 86.12 85 GLY A C 1
ATOM 668 O O . GLY A 1 85 ? 1.996 7.872 -11.761 1.00 86.12 85 GLY A O 1
ATOM 669 N N . PHE A 1 86 ? 3.868 7.354 -12.866 1.00 90.56 86 PHE A N 1
ATOM 670 C CA . PHE A 1 86 ? 4.483 6.688 -11.720 1.00 90.56 86 PHE A CA 1
ATOM 671 C C . PHE A 1 86 ? 4.704 7.636 -10.535 1.00 90.56 86 PHE A C 1
ATOM 673 O O . PHE A 1 86 ? 4.425 7.289 -9.383 1.00 90.56 86 PHE A O 1
ATOM 680 N N . ARG A 1 87 ? 5.153 8.867 -10.797 1.00 90.38 87 ARG A N 1
ATOM 681 C CA . ARG A 1 87 ? 5.300 9.890 -9.755 1.00 90.38 87 ARG A CA 1
ATOM 682 C C . ARG A 1 87 ? 3.963 10.198 -9.077 1.00 90.38 87 ARG A C 1
ATOM 684 O O . ARG A 1 87 ? 3.936 10.427 -7.865 1.00 90.38 87 ARG A O 1
ATOM 691 N N . ASN A 1 88 ? 2.867 10.201 -9.832 1.00 89.19 88 ASN A N 1
ATOM 692 C CA . ASN A 1 88 ? 1.524 10.364 -9.283 1.00 89.19 88 ASN A CA 1
ATOM 693 C C . ASN A 1 88 ? 1.129 9.168 -8.411 1.00 89.19 88 ASN A C 1
ATOM 695 O O . ASN A 1 88 ? 0.695 9.392 -7.279 1.00 89.19 88 ASN A O 1
ATOM 699 N N . VAL A 1 89 ? 1.379 7.935 -8.862 1.00 87.19 89 VAL A N 1
ATOM 700 C CA . VAL A 1 89 ? 1.136 6.710 -8.079 1.00 87.19 89 VAL A CA 1
ATOM 701 C C . VAL A 1 89 ? 1.867 6.753 -6.731 1.00 87.19 89 VAL A C 1
ATOM 703 O O . VAL A 1 89 ? 1.234 6.595 -5.686 1.00 87.19 89 VAL A O 1
ATOM 706 N N . ASP A 1 90 ? 3.173 7.040 -6.714 1.00 90.19 90 ASP A N 1
ATOM 707 C CA . ASP A 1 90 ? 3.968 7.096 -5.473 1.00 90.19 90 ASP A CA 1
ATOM 708 C C . ASP A 1 90 ? 3.486 8.211 -4.523 1.00 90.19 90 ASP A C 1
ATOM 710 O O . ASP A 1 90 ? 3.285 8.000 -3.321 1.00 90.19 90 ASP A O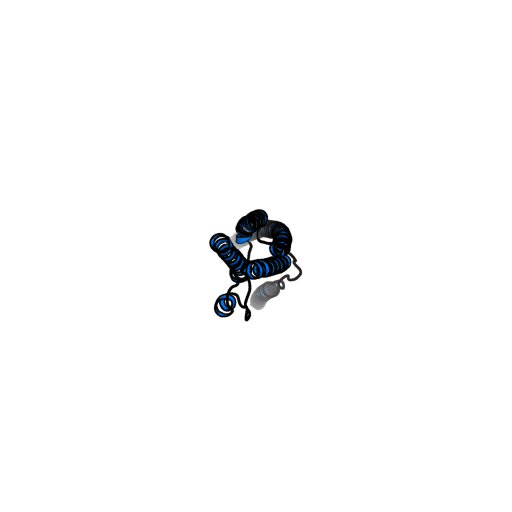 1
ATOM 714 N N . ASN A 1 91 ? 3.221 9.408 -5.055 1.00 90.75 91 ASN A N 1
ATOM 715 C CA . ASN A 1 91 ? 2.730 10.529 -4.251 1.00 90.75 91 ASN A CA 1
ATOM 716 C C . ASN A 1 91 ? 1.346 10.259 -3.652 1.00 90.75 91 ASN A C 1
ATOM 718 O O . ASN A 1 91 ? 1.095 10.592 -2.488 1.00 90.75 91 ASN A O 1
ATOM 722 N N . THR A 1 92 ? 0.439 9.696 -4.444 1.00 89.75 92 THR A N 1
ATOM 723 C CA . THR A 1 92 ? -0.916 9.371 -4.004 1.00 89.75 92 THR A CA 1
ATOM 724 C C . THR A 1 92 ? -0.877 8.246 -2.979 1.00 89.75 92 THR A C 1
ATOM 726 O O . THR A 1 92 ? -1.453 8.411 -1.903 1.00 89.75 92 THR A O 1
ATOM 729 N N . PHE A 1 93 ? -0.096 7.187 -3.213 1.00 89.88 93 PHE A N 1
ATOM 730 C CA . PHE A 1 93 ? 0.108 6.115 -2.238 1.00 89.88 93 PHE A CA 1
ATOM 731 C C . PHE A 1 93 ? 0.575 6.654 -0.878 1.00 89.88 93 PHE A C 1
ATOM 733 O O . PHE A 1 93 ? -0.055 6.385 0.147 1.00 89.88 93 PHE A O 1
ATOM 740 N N . ARG A 1 94 ? 1.615 7.501 -0.853 1.00 91.31 94 ARG A N 1
ATOM 741 C CA . ARG A 1 94 ? 2.118 8.134 0.384 1.00 91.31 94 ARG A CA 1
ATOM 742 C C . ARG A 1 94 ? 1.033 8.904 1.131 1.00 91.31 94 ARG A C 1
ATOM 744 O O . ARG A 1 94 ? 0.922 8.787 2.352 1.00 91.31 94 ARG A O 1
ATOM 751 N N . LYS A 1 95 ? 0.227 9.691 0.413 1.00 91.31 95 LYS A N 1
ATOM 752 C CA . LYS A 1 95 ? -0.867 10.482 1.002 1.00 91.31 95 LYS A CA 1
ATOM 753 C C . LYS A 1 95 ? -1.959 9.591 1.588 1.00 91.31 95 LYS A C 1
ATOM 755 O O . LYS A 1 95 ? -2.435 9.864 2.690 1.00 91.31 95 LYS A O 1
ATOM 760 N N . VAL A 1 96 ? -2.348 8.549 0.860 1.00 85.00 96 VAL A N 1
ATOM 761 C CA . VAL A 1 96 ? -3.382 7.588 1.263 1.00 85.00 96 VAL A CA 1
ATOM 762 C C . VAL A 1 96 ? -2.941 6.836 2.520 1.00 85.00 96 VAL A C 1
ATOM 764 O O . VAL A 1 96 ? -3.645 6.845 3.532 1.00 85.00 96 VAL A O 1
ATOM 767 N N . ILE A 1 97 ? -1.719 6.298 2.524 1.00 88.56 97 ILE A N 1
ATOM 768 C CA . ILE A 1 97 ? -1.164 5.592 3.684 1.00 88.56 97 ILE A CA 1
ATOM 769 C C . ILE A 1 97 ? -0.983 6.508 4.889 1.00 88.56 97 ILE A C 1
ATOM 771 O O . ILE A 1 97 ? -1.291 6.093 6.003 1.00 88.56 97 ILE A O 1
ATOM 775 N N . ALA A 1 98 ? -0.537 7.754 4.710 1.00 87.56 98 ALA A N 1
ATOM 776 C CA . ALA A 1 98 ? -0.390 8.688 5.827 1.00 87.56 98 ALA A CA 1
ATOM 777 C C . ALA A 1 98 ? -1.719 8.908 6.572 1.00 87.56 98 ALA A C 1
ATOM 779 O O . ALA A 1 98 ? -1.738 8.902 7.806 1.00 87.56 98 ALA A O 1
ATOM 780 N N . LYS A 1 99 ? -2.831 9.028 5.831 1.00 84.50 99 LYS A N 1
ATOM 781 C CA . LYS A 1 99 ? -4.185 9.159 6.397 1.00 84.50 99 LYS A CA 1
ATOM 782 C C . LYS A 1 99 ? -4.644 7.884 7.106 1.00 84.50 99 LYS A C 1
ATOM 784 O O . LYS A 1 99 ? -5.250 7.971 8.172 1.00 84.50 99 LYS A O 1
ATOM 789 N N . ALA A 1 100 ? -4.358 6.720 6.526 1.00 83.44 100 ALA A N 1
ATOM 790 C CA . ALA A 1 100 ? -4.762 5.431 7.077 1.00 83.44 100 ALA A CA 1
ATOM 791 C C . ALA A 1 100 ? -3.896 4.980 8.264 1.00 83.44 100 ALA A C 1
ATOM 793 O O . ALA A 1 100 ? -4.382 4.237 9.114 1.00 83.44 100 ALA A O 1
ATOM 794 N N . SER A 1 101 ? -2.641 5.440 8.355 1.00 85.19 101 SER A N 1
ATOM 795 C CA . SER A 1 101 ? -1.633 4.944 9.305 1.00 85.19 101 SER A CA 1
ATOM 796 C C . SER A 1 101 ? -2.082 4.842 10.769 1.00 85.19 101 SER A C 1
ATOM 798 O O . SER A 1 101 ? -1.749 3.831 11.387 1.00 85.19 101 SER A O 1
ATOM 800 N N . PRO A 1 102 ? -2.891 5.767 11.340 1.00 84.00 102 PRO A N 1
ATOM 801 C CA . PRO A 1 102 ? -3.348 5.648 12.729 1.00 84.00 102 PRO A CA 1
ATOM 802 C C . PRO A 1 102 ? -4.285 4.456 12.974 1.00 84.00 102 PRO A C 1
ATOM 804 O O . PRO A 1 102 ? -4.564 4.110 14.122 1.00 84.00 102 PRO A O 1
ATOM 807 N N . PHE A 1 103 ? -4.812 3.863 11.904 1.00 80.44 103 PHE A N 1
ATOM 808 C CA . PHE A 1 103 ? -5.799 2.789 11.921 1.00 80.44 103 PHE A CA 1
ATOM 809 C C . PHE A 1 103 ? -5.248 1.451 11.419 1.00 80.44 103 PHE A C 1
ATOM 811 O O . PHE A 1 103 ? -5.958 0.444 11.499 1.00 80.44 103 PHE A O 1
ATOM 818 N N . LEU A 1 104 ? -4.017 1.445 10.896 1.00 82.06 104 LEU A N 1
ATOM 819 C CA . LEU A 1 104 ? -3.351 0.260 10.370 1.00 82.06 104 LEU A CA 1
ATOM 820 C C . LEU A 1 104 ? -2.607 -0.483 11.474 1.00 82.06 104 LEU A C 1
ATOM 822 O O . LEU A 1 104 ? -1.911 0.110 12.298 1.00 82.06 104 LEU A O 1
ATOM 826 N N . ASP A 1 105 ? -2.714 -1.807 11.449 1.00 81.88 105 ASP A N 1
ATOM 827 C CA . ASP A 1 105 ? -1.948 -2.652 12.352 1.00 81.88 105 ASP A CA 1
ATOM 828 C C . ASP A 1 105 ? -0.456 -2.593 12.006 1.00 81.88 105 ASP A C 1
ATOM 830 O O . ASP A 1 105 ? -0.061 -2.525 10.837 1.00 81.88 105 ASP A O 1
ATOM 834 N N . LYS A 1 106 ? 0.392 -2.699 13.033 1.00 86.38 106 LYS A N 1
ATOM 835 C CA . LYS A 1 106 ? 1.855 -2.664 12.887 1.00 86.38 106 LYS A CA 1
ATOM 836 C C . LYS A 1 106 ? 2.370 -3.681 11.862 1.00 86.38 106 LYS A C 1
ATOM 838 O O . LYS A 1 106 ? 3.262 -3.364 11.086 1.00 86.38 106 LYS A O 1
ATOM 843 N N . GLN A 1 107 ? 1.767 -4.870 11.811 1.00 87.56 107 GLN A N 1
ATOM 844 C CA . GLN A 1 107 ? 2.137 -5.901 10.839 1.00 87.56 107 GLN A CA 1
ATOM 845 C C . GLN A 1 107 ? 1.873 -5.474 9.390 1.00 87.56 107 GLN A C 1
ATOM 847 O O . GLN A 1 107 ? 2.704 -5.761 8.532 1.00 87.56 107 GLN A O 1
ATOM 852 N N . ILE A 1 108 ? 0.764 -4.770 9.127 1.00 87.69 108 ILE A N 1
ATOM 853 C CA . ILE A 1 108 ? 0.431 -4.263 7.785 1.00 87.69 108 ILE A CA 1
ATOM 854 C C . ILE A 1 108 ? 1.417 -3.172 7.370 1.00 87.69 108 ILE A C 1
ATOM 856 O O . ILE A 1 108 ? 1.862 -3.119 6.223 1.00 87.69 108 ILE A O 1
ATOM 860 N N . MET A 1 109 ? 1.793 -2.318 8.322 1.00 88.62 109 MET A N 1
ATOM 861 C CA . MET A 1 109 ? 2.791 -1.275 8.098 1.00 88.62 109 MET A CA 1
ATOM 862 C C . MET A 1 109 ? 4.180 -1.859 7.794 1.00 88.62 109 MET A C 1
ATOM 864 O O . MET A 1 109 ? 4.843 -1.420 6.855 1.00 88.62 109 MET A O 1
ATOM 868 N N . GLU A 1 110 ? 4.626 -2.852 8.566 1.00 89.88 110 GLU A N 1
ATOM 869 C CA . GLU A 1 110 ? 5.980 -3.413 8.455 1.00 89.88 110 GLU A CA 1
ATOM 870 C C . GLU A 1 110 ? 6.170 -4.343 7.255 1.00 89.88 110 GLU A C 1
ATOM 872 O O . GLU A 1 110 ? 7.282 -4.412 6.730 1.00 89.88 110 GLU A O 1
ATOM 877 N N . ASN A 1 111 ? 5.117 -5.036 6.814 1.00 90.62 111 ASN A N 1
ATOM 878 C CA . ASN A 1 111 ? 5.212 -6.014 5.732 1.00 90.62 111 ASN A CA 1
ATOM 879 C C . ASN A 1 111 ? 4.662 -5.456 4.415 1.00 90.62 111 ASN A C 1
ATOM 881 O O . ASN A 1 111 ? 5.411 -5.295 3.453 1.00 90.62 111 ASN A O 1
ATOM 885 N N . GLU A 1 112 ? 3.363 -5.166 4.346 1.00 91.75 112 GLU A N 1
ATOM 886 C CA . GLU A 1 112 ? 2.693 -4.786 3.100 1.00 91.75 112 GLU A CA 1
ATOM 887 C C . GLU A 1 112 ? 3.065 -3.368 2.648 1.00 91.75 112 GLU A C 1
ATOM 889 O O . GLU A 1 112 ? 3.529 -3.185 1.522 1.00 91.75 112 GLU A O 1
ATOM 894 N N . VAL A 1 113 ? 2.920 -2.369 3.523 1.00 90.38 113 VAL A N 1
ATOM 895 C CA . VAL A 1 113 ? 3.225 -0.966 3.185 1.00 90.38 113 VAL A CA 1
ATOM 896 C C . VAL A 1 113 ? 4.715 -0.783 2.901 1.00 90.38 113 VAL A C 1
ATOM 898 O O . VAL A 1 113 ? 5.084 -0.148 1.914 1.00 90.38 113 VAL A O 1
ATOM 901 N N . ARG A 1 114 ? 5.585 -1.379 3.726 1.00 92.81 114 ARG A N 1
ATOM 902 C CA . ARG A 1 114 ? 7.034 -1.341 3.500 1.00 92.81 114 ARG A CA 1
ATOM 903 C C . ARG A 1 114 ? 7.428 -1.972 2.165 1.00 92.81 114 ARG A C 1
ATOM 905 O O . ARG A 1 114 ? 8.268 -1.403 1.475 1.00 92.81 114 ARG A O 1
ATOM 912 N N . LYS A 1 115 ? 6.827 -3.107 1.783 1.00 92.75 115 LYS A N 1
ATOM 913 C CA . LYS A 1 115 ? 7.095 -3.745 0.484 1.00 92.75 115 LYS A CA 1
ATOM 914 C C . LYS A 1 115 ? 6.762 -2.806 -0.675 1.00 92.75 115 LYS A C 1
ATOM 916 O O . LYS A 1 115 ? 7.551 -2.701 -1.606 1.00 92.75 115 LYS A O 1
ATOM 921 N N . ILE A 1 116 ? 5.632 -2.104 -0.602 1.00 92.00 116 ILE A N 1
ATOM 922 C CA . ILE A 1 116 ? 5.243 -1.129 -1.629 1.00 92.00 116 ILE A CA 1
ATOM 923 C C . ILE A 1 116 ? 6.253 0.024 -1.683 1.00 92.00 116 ILE A C 1
ATOM 925 O O . ILE A 1 116 ? 6.699 0.371 -2.770 1.00 92.00 116 ILE A O 1
ATOM 929 N N . TYR A 1 117 ? 6.697 0.552 -0.535 1.00 92.25 117 TYR A N 1
ATOM 930 C CA . TYR A 1 117 ? 7.732 1.594 -0.510 1.00 92.25 117 TYR A CA 1
ATOM 931 C C . TYR A 1 117 ? 9.059 1.162 -1.139 1.00 92.25 117 TYR A C 1
ATOM 933 O O . TYR A 1 117 ? 9.675 1.950 -1.860 1.00 92.25 117 TYR A O 1
ATOM 941 N N . MET A 1 118 ? 9.492 -0.074 -0.883 1.00 93.25 118 MET A N 1
ATOM 942 C CA . MET A 1 118 ? 10.695 -0.634 -1.503 1.00 93.25 118 MET A CA 1
ATOM 943 C C . MET A 1 118 ? 10.537 -0.693 -3.023 1.00 93.25 118 MET A C 1
ATOM 945 O O . MET A 1 118 ? 11.324 -0.072 -3.725 1.00 93.25 118 MET A O 1
ATOM 949 N N . LEU A 1 119 ? 9.447 -1.293 -3.512 1.00 92.25 119 LEU A N 1
ATOM 950 C CA . LEU A 1 119 ? 9.167 -1.401 -4.948 1.00 92.25 119 LEU A CA 1
ATOM 951 C C . LEU A 1 119 ? 9.079 -0.030 -5.632 1.00 92.25 119 LEU A C 1
ATOM 953 O O . LEU A 1 119 ? 9.631 0.158 -6.709 1.00 92.25 119 LE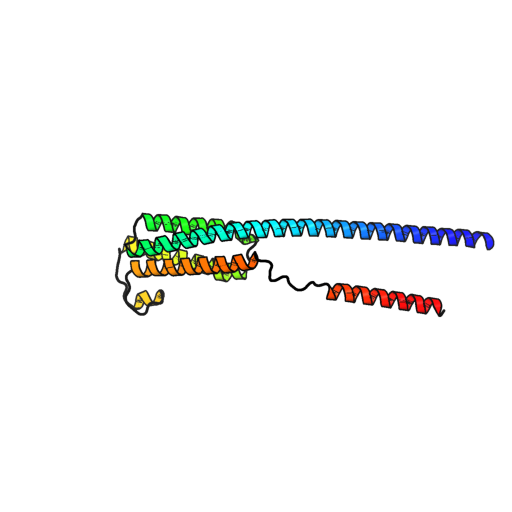U A O 1
ATOM 957 N N . THR A 1 120 ? 8.443 0.966 -5.005 1.00 90.88 120 THR A N 1
ATOM 958 C CA . THR A 1 120 ? 8.424 2.331 -5.560 1.00 90.88 120 THR A CA 1
ATOM 959 C C . THR A 1 120 ? 9.810 2.985 -5.583 1.00 90.88 120 THR A C 1
ATOM 961 O O . THR A 1 120 ? 10.091 3.816 -6.440 1.00 90.88 120 THR A O 1
ATOM 964 N N . SER A 1 121 ? 10.693 2.641 -4.646 1.00 91.88 121 SER A N 1
ATOM 965 C CA . SER A 1 121 ? 12.062 3.171 -4.647 1.00 91.88 121 SER A CA 1
ATOM 966 C C . SER A 1 121 ? 12.883 2.509 -5.755 1.00 91.88 121 SER A C 1
ATOM 968 O O . SER A 1 121 ? 13.519 3.212 -6.531 1.00 91.88 121 SER A O 1
ATOM 970 N N . GLU A 1 122 ? 12.766 1.189 -5.901 1.00 92.25 122 GLU A N 1
ATOM 971 C CA . GLU A 1 122 ? 13.435 0.403 -6.944 1.00 92.25 122 GLU A CA 1
ATOM 972 C C . GLU A 1 122 ? 13.019 0.855 -8.350 1.00 92.25 122 GLU A C 1
ATOM 974 O O . GLU A 1 122 ? 13.876 1.146 -9.180 1.00 92.25 122 GLU A O 1
ATOM 979 N N . VAL A 1 123 ? 11.713 1.015 -8.613 1.00 90.31 123 VAL A N 1
ATOM 980 C CA . VAL A 1 123 ? 11.223 1.541 -9.904 1.00 90.31 123 VAL A CA 1
ATOM 981 C C . VAL A 1 123 ? 11.797 2.930 -10.182 1.00 90.31 123 VAL A C 1
ATOM 983 O O . VAL A 1 123 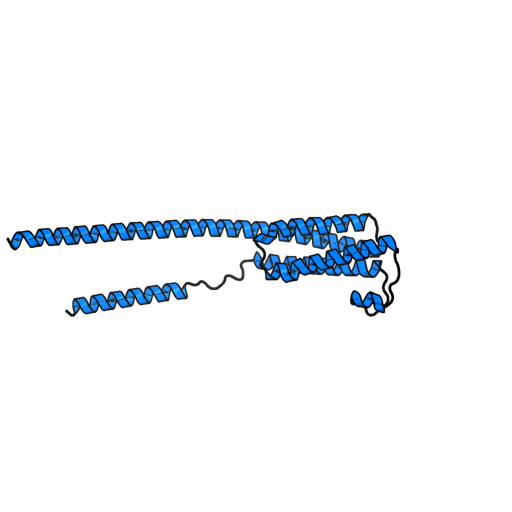? 12.198 3.218 -11.307 1.00 90.31 123 VAL A O 1
ATOM 986 N N . ARG A 1 124 ? 11.863 3.799 -9.166 1.00 90.75 124 ARG A N 1
ATOM 987 C CA . ARG A 1 124 ? 12.423 5.145 -9.323 1.00 90.75 124 ARG A CA 1
ATOM 988 C C . ARG A 1 124 ? 13.908 5.102 -9.675 1.00 90.75 124 ARG A C 1
ATOM 990 O O . ARG A 1 124 ? 14.326 5.840 -10.559 1.00 90.75 124 ARG A O 1
ATOM 997 N N . GLU A 1 125 ? 14.689 4.284 -8.979 1.00 91.69 125 GLU A N 1
ATOM 998 C CA . GLU A 1 125 ? 16.124 4.128 -9.237 1.00 91.69 125 GLU A CA 1
ATOM 999 C C . GLU A 1 125 ? 16.371 3.604 -10.653 1.00 91.69 125 GLU A C 1
ATOM 1001 O O . GLU A 1 125 ? 17.157 4.192 -11.393 1.00 91.69 125 GLU A O 1
ATOM 1006 N N . LEU A 1 126 ? 15.616 2.590 -11.077 1.00 91.19 126 LEU A N 1
ATOM 1007 C CA . LEU A 1 126 ? 15.689 2.054 -12.436 1.00 91.19 126 LEU A CA 1
ATOM 1008 C C . LEU A 1 126 ? 15.306 3.094 -13.501 1.00 91.19 126 LEU A C 1
ATOM 1010 O O . LEU A 1 126 ? 15.934 3.161 -14.554 1.00 91.19 126 LEU A O 1
ATOM 1014 N N . MET A 1 127 ? 14.300 3.935 -13.238 1.00 88.56 127 MET A N 1
ATOM 1015 C CA . MET A 1 127 ? 13.926 5.028 -14.144 1.00 88.56 127 MET A CA 1
ATOM 1016 C C . MET A 1 127 ? 15.010 6.099 -14.270 1.00 88.56 127 MET A C 1
ATOM 1018 O O . MET A 1 127 ? 15.186 6.642 -15.358 1.00 88.56 127 MET A O 1
ATOM 1022 N N . ILE A 1 128 ? 15.716 6.412 -13.180 1.00 89.75 128 ILE A N 1
ATOM 1023 C CA . ILE A 1 128 ? 16.853 7.343 -13.205 1.00 89.75 128 ILE A CA 1
ATOM 1024 C C . ILE A 1 128 ? 17.990 6.735 -14.026 1.00 89.75 128 ILE A C 1
ATOM 1026 O O . ILE A 1 128 ? 18.527 7.396 -14.908 1.00 89.75 128 ILE A O 1
ATOM 1030 N N . GLN A 1 129 ? 18.298 5.456 -13.810 1.00 89.88 129 GLN A N 1
ATOM 1031 C CA . GLN A 1 129 ? 19.317 4.764 -14.595 1.00 89.88 129 GLN A CA 1
ATOM 1032 C C . GLN A 1 129 ? 18.964 4.741 -16.092 1.00 89.88 129 GLN A C 1
ATOM 1034 O O . GLN A 1 129 ? 19.810 5.022 -16.935 1.00 89.88 129 GLN A O 1
ATOM 1039 N N . HIS A 1 130 ? 17.694 4.498 -16.434 1.00 91.00 130 HIS A N 1
ATOM 1040 C CA . HIS A 1 130 ? 17.212 4.574 -17.819 1.00 91.00 130 HIS A CA 1
ATOM 1041 C C . HIS A 1 130 ? 17.347 5.983 -18.421 1.00 91.00 130 HIS A C 1
ATOM 1043 O O . HIS A 1 130 ? 17.617 6.112 -19.612 1.00 91.00 130 HIS A O 1
ATOM 1049 N N . GLU A 1 131 ? 17.210 7.050 -17.627 1.00 87.38 131 GLU A N 1
ATOM 1050 C CA . GLU A 1 131 ? 17.454 8.426 -18.090 1.00 87.38 131 GLU A CA 1
ATOM 1051 C C . GLU A 1 131 ? 18.920 8.708 -18.403 1.00 87.38 131 GLU A C 1
ATOM 1053 O O . GLU A 1 131 ? 19.212 9.422 -19.364 1.00 87.38 131 GLU A O 1
ATOM 1058 N N . GLU A 1 132 ? 19.823 8.177 -17.586 1.00 90.62 132 GLU A N 1
ATOM 1059 C CA . GLU A 1 132 ? 21.258 8.426 -17.700 1.00 90.62 132 GLU A CA 1
ATOM 1060 C C . GLU A 1 132 ? 21.900 7.567 -18.796 1.00 90.62 132 GLU A C 1
ATOM 1062 O O . GLU A 1 132 ? 22.723 8.057 -19.573 1.00 90.62 132 GLU A O 1
ATOM 1067 N N . GLU A 1 133 ? 21.505 6.298 -18.880 1.00 90.38 133 GLU A N 1
ATOM 1068 C CA . GLU A 1 133 ? 22.169 5.281 -19.703 1.00 90.38 133 GLU A CA 1
ATOM 1069 C C . GLU A 1 133 ? 21.338 4.877 -20.933 1.00 90.38 133 GLU A C 1
ATOM 1071 O O . GLU A 1 133 ? 21.865 4.294 -21.883 1.00 90.38 133 GLU A O 1
ATOM 1076 N N . GLY A 1 134 ? 20.049 5.224 -20.964 1.00 87.31 134 GLY A N 1
ATOM 1077 C CA . GLY A 1 134 ? 19.101 4.747 -21.967 1.00 87.31 134 GLY A CA 1
ATOM 1078 C C . GLY A 1 134 ? 18.646 3.310 -21.701 1.00 87.31 134 GLY A C 1
ATOM 1079 O O . GLY A 1 134 ? 18.839 2.752 -20.623 1.00 87.31 134 GLY A O 1
ATOM 1080 N N . ASN A 1 135 ? 18.028 2.677 -22.700 1.00 89.75 135 ASN A N 1
ATOM 1081 C CA . ASN A 1 135 ? 17.586 1.287 -22.585 1.00 89.75 135 ASN A CA 1
ATOM 1082 C C . ASN A 1 135 ? 18.747 0.306 -22.823 1.00 89.75 135 ASN A C 1
ATOM 1084 O O . ASN A 1 135 ? 18.873 -0.272 -23.905 1.00 89.75 135 ASN A O 1
ATOM 1088 N N . ILE A 1 136 ? 19.618 0.152 -21.827 1.00 89.94 136 ILE A N 1
ATOM 1089 C CA . ILE A 1 136 ? 20.741 -0.788 -21.896 1.00 89.94 136 ILE A CA 1
ATOM 1090 C C . ILE A 1 136 ? 20.314 -2.210 -21.533 1.00 89.94 136 ILE A C 1
ATOM 1092 O O . ILE A 1 136 ? 19.395 -2.426 -20.741 1.00 89.94 136 ILE A O 1
ATOM 1096 N N . GLN A 1 137 ? 21.011 -3.187 -22.111 1.00 91.19 137 GLN A N 1
ATOM 1097 C CA . GLN A 1 137 ? 20.897 -4.587 -21.727 1.00 91.19 137 GLN A CA 1
ATOM 1098 C C . GLN A 1 137 ? 21.875 -4.878 -20.590 1.00 91.19 137 GLN A C 1
ATOM 1100 O O . GLN A 1 137 ? 23.085 -4.724 -20.757 1.00 91.19 137 GLN A O 1
ATOM 1105 N N . LEU A 1 138 ? 21.346 -5.282 -19.438 1.00 87.56 138 LEU A N 1
ATOM 1106 C CA . LEU A 1 138 ? 22.145 -5.616 -18.270 1.00 87.56 138 LEU A CA 1
ATOM 1107 C C . LEU A 1 138 ? 22.599 -7.082 -18.334 1.00 87.56 138 LEU A C 1
ATOM 1109 O O . LEU A 1 138 ? 21.788 -7.967 -18.642 1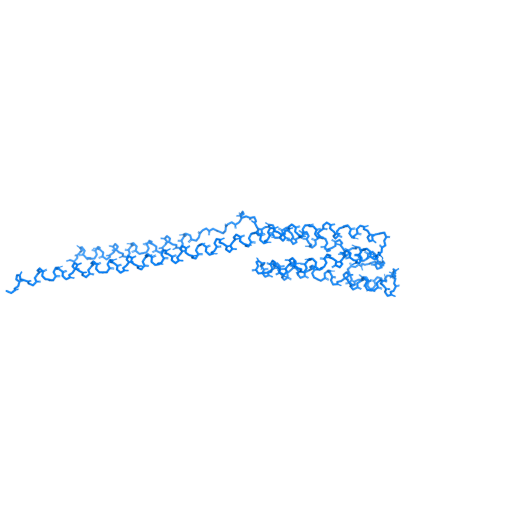.00 87.56 138 LEU A O 1
ATOM 1113 N N . PRO A 1 139 ? 23.875 -7.365 -18.017 1.00 85.44 139 PRO A N 1
ATOM 1114 C CA . PRO A 1 139 ? 24.389 -8.725 -17.973 1.00 85.44 139 PRO A CA 1
ATOM 1115 C C . PRO A 1 139 ? 23.773 -9.505 -16.806 1.00 85.44 139 PRO A C 1
ATOM 1117 O O . PRO A 1 139 ? 23.434 -8.936 -15.765 1.00 85.44 139 PRO A O 1
ATOM 1120 N N . SER A 1 140 ? 23.720 -10.835 -16.928 1.00 83.50 140 SER A N 1
ATOM 1121 C CA . SER A 1 140 ? 23.110 -11.727 -15.926 1.00 83.50 140 SER A CA 1
ATOM 1122 C C . SER A 1 140 ? 23.635 -11.543 -14.491 1.00 83.50 140 SER A C 1
ATOM 1124 O O . SER A 1 140 ? 22.934 -11.855 -13.533 1.00 83.50 140 SER A O 1
ATOM 1126 N N . SER A 1 141 ? 24.869 -11.055 -14.317 1.00 86.00 141 SER A N 1
ATOM 1127 C CA . SER A 1 141 ? 25.452 -10.754 -13.001 1.00 86.00 141 SER A CA 1
ATOM 1128 C C . SER A 1 141 ? 24.785 -9.572 -12.298 1.00 86.00 141 SER A C 1
ATOM 1130 O O . SER A 1 141 ? 24.686 -9.571 -11.075 1.00 86.00 141 SER A O 1
ATOM 1132 N N . GLU A 1 142 ? 24.335 -8.574 -13.056 1.00 81.94 142 GLU A N 1
ATOM 1133 C CA . GLU A 1 142 ? 23.679 -7.374 -12.529 1.00 81.94 142 GLU A CA 1
ATOM 1134 C C . GLU A 1 142 ? 22.179 -7.600 -12.366 1.00 81.94 142 GLU A C 1
ATOM 1136 O O . GLU A 1 142 ? 21.600 -7.239 -11.341 1.00 81.94 142 GLU A O 1
ATOM 1141 N N . THR A 1 143 ? 21.556 -8.300 -13.317 1.00 84.12 143 THR A 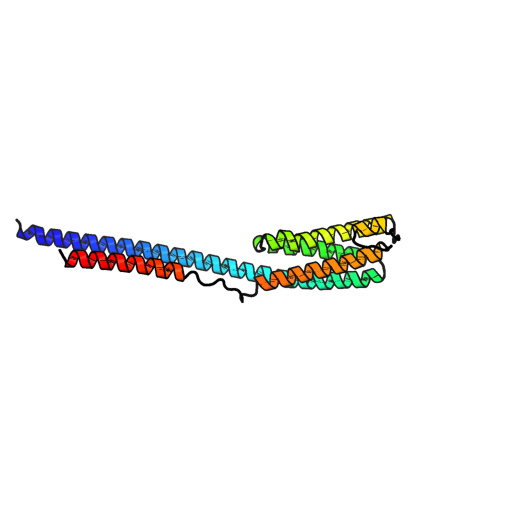N 1
ATOM 1142 C CA . THR A 1 143 ? 20.130 -8.644 -13.248 1.00 84.12 143 THR A CA 1
ATOM 1143 C C . THR A 1 143 ? 19.799 -9.578 -12.078 1.00 84.12 143 THR A C 1
ATOM 1145 O O . THR A 1 143 ? 18.656 -9.615 -11.620 1.00 84.12 143 THR A O 1
ATOM 1148 N N . LEU A 1 144 ? 20.793 -10.305 -11.552 1.00 83.94 144 LEU A N 1
ATOM 1149 C CA . LEU A 1 144 ? 20.645 -11.173 -10.382 1.00 83.94 144 LEU A CA 1
ATOM 1150 C C . LEU A 1 144 ? 20.251 -10.392 -9.121 1.00 83.94 144 LEU A C 1
ATOM 1152 O O . LEU A 1 144 ? 19.496 -10.907 -8.297 1.00 83.94 144 LEU A O 1
ATOM 1156 N N . ASN A 1 145 ? 20.705 -9.138 -8.999 1.00 83.06 145 ASN A N 1
ATOM 1157 C CA . ASN A 1 145 ? 20.337 -8.249 -7.891 1.00 83.06 145 ASN A CA 1
ATOM 1158 C C . ASN A 1 145 ? 18.835 -7.938 -7.877 1.00 83.06 145 ASN A C 1
ATOM 1160 O O . ASN A 1 145 ? 18.273 -7.648 -6.824 1.00 83.06 145 ASN A O 1
ATOM 1164 N N . TYR A 1 146 ? 18.186 -8.070 -9.033 1.00 80.00 146 TYR A N 1
ATOM 1165 C CA . TYR A 1 146 ? 16.750 -7.898 -9.220 1.00 80.00 146 TYR A CA 1
ATOM 1166 C C . TYR A 1 146 ? 16.002 -9.238 -9.334 1.00 80.00 146 TYR A C 1
ATOM 1168 O O . TYR A 1 146 ? 14.805 -9.258 -9.608 1.00 80.00 146 TYR A O 1
ATOM 1176 N N . GLY A 1 147 ? 16.688 -10.370 -9.129 1.00 82.31 147 GLY A N 1
ATOM 1177 C CA . GLY A 1 147 ? 16.088 -11.707 -9.132 1.00 82.31 147 GLY A CA 1
ATOM 1178 C C . GLY A 1 147 ? 15.983 -12.387 -10.501 1.00 82.31 147 GLY A C 1
ATOM 1179 O O . GLY A 1 147 ? 15.258 -13.378 -10.617 1.00 82.31 147 GLY A O 1
ATOM 1180 N N . TYR A 1 148 ? 16.694 -11.910 -11.528 1.00 85.00 148 TYR A N 1
ATOM 1181 C CA . TYR A 1 148 ? 16.705 -12.544 -12.852 1.00 85.00 148 TYR A CA 1
ATOM 1182 C C . TYR A 1 148 ? 17.993 -13.326 -13.109 1.00 85.00 148 TYR A C 1
ATOM 1184 O O . TYR A 1 148 ? 19.095 -12.831 -12.891 1.00 85.00 148 TYR A O 1
ATOM 1192 N N . ASN A 1 149 ? 17.837 -14.524 -13.677 1.00 86.69 149 ASN A N 1
ATOM 1193 C CA . ASN A 1 149 ? 18.944 -15.410 -14.062 1.00 86.69 149 ASN A CA 1
ATOM 1194 C C . ASN A 1 149 ? 19.342 -15.276 -15.544 1.00 86.69 149 ASN A C 1
ATOM 1196 O O . ASN A 1 149 ? 20.015 -16.153 -16.083 1.00 86.69 149 ASN A O 1
ATOM 1200 N N . GLN A 1 150 ? 18.867 -14.234 -16.221 1.00 87.38 150 GLN A N 1
ATOM 1201 C CA . GLN A 1 150 ? 19.083 -13.996 -17.644 1.00 87.38 150 GLN A CA 1
ATOM 1202 C C . GLN A 1 150 ? 19.263 -12.503 -17.895 1.00 87.38 150 GLN A C 1
ATOM 1204 O O . GLN A 1 150 ? 18.732 -11.690 -17.138 1.00 87.38 150 GLN A O 1
ATOM 1209 N N . GLU A 1 151 ? 19.956 -12.175 -18.982 1.00 89.00 151 GLU A N 1
ATOM 1210 C CA . GLU A 1 151 ? 20.113 -10.803 -19.453 1.00 89.00 151 GLU A CA 1
ATOM 1211 C C . GLU A 1 151 ? 18.746 -10.171 -19.717 1.00 89.00 151 GLU A C 1
ATOM 1213 O O . GLU A 1 151 ? 17.850 -10.796 -20.299 1.00 89.00 151 GLU A O 1
ATOM 1218 N N . LYS A 1 152 ? 18.593 -8.930 -19.267 1.00 89.56 152 LYS A N 1
ATOM 1219 C CA . LYS A 1 152 ? 17.354 -8.162 -19.358 1.00 89.56 152 LYS A CA 1
ATOM 1220 C C . LYS A 1 152 ? 17.672 -6.707 -19.628 1.00 89.56 152 LYS A C 1
ATOM 1222 O O . LYS A 1 152 ? 18.672 -6.192 -19.128 1.00 89.56 152 LYS A O 1
ATOM 1227 N N . THR A 1 153 ? 16.837 -6.046 -20.414 1.00 90.69 153 THR A N 1
ATOM 1228 C CA . THR A 1 153 ? 16.957 -4.600 -20.589 1.00 90.69 153 THR A CA 1
ATOM 1229 C C . THR A 1 153 ? 16.407 -3.858 -19.376 1.00 90.69 153 THR A C 1
ATOM 1231 O O . THR A 1 153 ? 15.565 -4.384 -18.642 1.00 90.69 153 THR A O 1
ATOM 1234 N N . LEU A 1 154 ? 16.864 -2.623 -19.156 1.00 88.88 154 LEU A N 1
ATOM 1235 C CA . LEU A 1 154 ? 16.321 -1.776 -18.090 1.00 88.88 154 LEU A CA 1
ATOM 1236 C C . LEU A 1 154 ? 14.801 -1.620 -18.206 1.00 88.88 154 LEU A C 1
ATOM 1238 O O . LEU A 1 154 ? 14.106 -1.697 -17.196 1.00 88.88 154 LEU A O 1
ATOM 1242 N N . GLU A 1 155 ? 14.267 -1.471 -19.420 1.00 89.44 155 GLU A N 1
ATOM 1243 C CA . GLU A 1 155 ? 12.819 -1.368 -19.634 1.00 89.44 155 GLU A CA 1
ATOM 1244 C C . GLU A 1 155 ? 12.069 -2.637 -19.220 1.00 89.44 155 GLU A C 1
ATOM 1246 O O . GLU A 1 155 ? 11.057 -2.544 -18.525 1.00 89.44 155 GLU A O 1
ATOM 1251 N N . GLU A 1 156 ? 12.583 -3.824 -19.558 1.00 88.94 156 GLU A N 1
ATOM 1252 C CA . GLU A 1 156 ? 11.970 -5.090 -19.139 1.00 88.94 156 GLU A CA 1
ATOM 1253 C C . GLU A 1 156 ? 11.958 -5.240 -17.610 1.00 88.94 156 GLU A C 1
ATOM 1255 O O . GLU A 1 156 ? 10.997 -5.755 -17.024 1.00 88.94 156 GLU A O 1
ATOM 1260 N N . ILE A 1 157 ? 13.026 -4.785 -16.949 1.00 90.25 157 ILE A N 1
ATOM 1261 C CA . ILE A 1 157 ? 13.134 -4.814 -15.490 1.00 90.25 157 ILE A CA 1
ATOM 1262 C C . ILE A 1 157 ? 12.136 -3.828 -14.876 1.00 90.25 157 ILE A C 1
ATOM 1264 O O . ILE A 1 157 ? 11.391 -4.225 -13.978 1.00 90.25 157 ILE A O 1
ATOM 1268 N N . ILE A 1 158 ? 12.063 -2.586 -15.369 1.00 89.19 158 ILE A N 1
ATOM 1269 C CA . ILE A 1 158 ? 11.105 -1.565 -14.906 1.00 89.19 158 ILE A CA 1
ATOM 1270 C C . ILE A 1 158 ? 9.666 -2.066 -15.057 1.00 89.19 158 ILE A C 1
ATOM 1272 O O . ILE A 1 158 ? 8.895 -2.016 -14.096 1.00 89.19 158 ILE A O 1
ATOM 1276 N N . CYS A 1 159 ? 9.323 -2.601 -16.229 1.00 87.88 159 CYS A N 1
ATOM 1277 C CA . CYS A 1 159 ? 8.003 -3.158 -16.507 1.00 87.88 159 CYS A CA 1
ATOM 1278 C C . CYS A 1 159 ? 7.635 -4.258 -15.501 1.00 87.88 159 CYS A C 1
ATOM 1280 O O . CYS A 1 159 ? 6.574 -4.234 -14.870 1.00 87.88 159 CYS A O 1
ATOM 1282 N N . THR A 1 160 ? 8.559 -5.183 -15.247 1.00 89.12 160 THR A N 1
ATOM 1283 C CA . THR A 1 160 ? 8.326 -6.254 -14.273 1.00 89.12 160 THR A CA 1
ATOM 1284 C C . THR A 1 160 ? 8.141 -5.715 -12.848 1.00 89.12 160 THR A C 1
ATOM 1286 O O . THR A 1 160 ? 7.276 -6.198 -12.111 1.00 89.12 160 THR A O 1
ATOM 1289 N N . HIS A 1 161 ? 8.877 -4.671 -12.454 1.00 90.38 161 HIS A N 1
ATOM 1290 C CA . HIS A 1 161 ? 8.699 -4.044 -11.140 1.00 90.38 161 HIS A CA 1
ATOM 1291 C C . HIS A 1 161 ? 7.356 -3.310 -11.019 1.00 90.38 161 HIS A C 1
ATOM 1293 O O . HIS A 1 161 ? 6.765 -3.320 -9.935 1.00 90.38 161 HIS A O 1
ATOM 1299 N N . PHE A 1 162 ? 6.809 -2.752 -12.106 1.00 85.62 162 PHE A N 1
ATOM 1300 C CA . PHE A 1 162 ? 5.430 -2.252 -12.112 1.00 85.62 162 PHE A CA 1
ATOM 1301 C C . PHE A 1 162 ? 4.414 -3.363 -11.849 1.00 85.62 162 PHE A C 1
ATOM 1303 O O . PHE A 1 162 ? 3.501 -3.179 -11.040 1.00 85.62 162 PHE A O 1
ATOM 1310 N N . PHE A 1 163 ? 4.590 -4.542 -12.449 1.00 85.81 163 PHE A N 1
ATOM 1311 C CA . PHE A 1 163 ? 3.727 -5.688 -12.159 1.00 85.81 163 PHE A CA 1
ATOM 1312 C C . PHE A 1 163 ? 3.829 -6.139 -10.696 1.00 85.81 163 PHE A C 1
ATOM 1314 O O . PHE A 1 163 ? 2.808 -6.392 -10.053 1.00 85.81 163 PHE A O 1
ATOM 1321 N N . TRP A 1 164 ? 5.032 -6.178 -10.120 1.00 91.25 164 TRP A N 1
ATOM 1322 C CA . TRP A 1 164 ? 5.201 -6.496 -8.697 1.00 91.25 164 TRP A CA 1
ATOM 1323 C C . TRP A 1 164 ? 4.601 -5.434 -7.774 1.00 91.25 164 TRP A C 1
ATOM 1325 O O . TRP A 1 164 ? 4.031 -5.774 -6.731 1.00 91.25 164 TRP A O 1
ATOM 1335 N N . LEU A 1 165 ? 4.693 -4.156 -8.150 1.00 88.38 165 LEU A N 1
ATOM 1336 C CA . LEU A 1 165 ? 4.058 -3.049 -7.438 1.00 88.38 165 LEU A CA 1
ATOM 1337 C C . LEU A 1 165 ? 2.531 -3.181 -7.466 1.00 88.38 165 LEU A C 1
ATOM 1339 O O . LEU A 1 165 ? 1.890 -3.080 -6.417 1.00 88.38 165 LEU A O 1
ATOM 1343 N N . ASN A 1 166 ? 1.958 -3.488 -8.630 1.00 83.75 166 ASN A N 1
ATOM 1344 C CA . ASN A 1 166 ? 0.537 -3.783 -8.789 1.00 83.75 166 ASN A CA 1
ATOM 1345 C C . ASN A 1 166 ? 0.096 -4.948 -7.884 1.00 83.75 166 ASN A C 1
ATOM 1347 O O . ASN A 1 166 ? -0.880 -4.822 -7.139 1.00 83.75 166 ASN A O 1
ATOM 1351 N N . GLU A 1 167 ? 0.842 -6.054 -7.875 1.00 85.00 167 GLU A N 1
ATOM 1352 C CA . GLU A 1 167 ? 0.533 -7.211 -7.031 1.00 85.00 167 GLU A CA 1
ATOM 1353 C C . GLU A 1 167 ? 0.603 -6.860 -5.534 1.00 85.00 167 GLU A C 1
ATOM 1355 O O . GLU A 1 167 ? -0.252 -7.272 -4.739 1.00 85.00 167 GLU A O 1
ATOM 1360 N N . ALA A 1 168 ? 1.597 -6.064 -5.130 1.00 88.31 168 ALA A N 1
ATOM 1361 C CA . ALA A 1 168 ? 1.752 -5.612 -3.752 1.00 88.31 168 ALA A CA 1
ATOM 1362 C C . ALA A 1 168 ? 0.590 -4.705 -3.307 1.00 88.31 168 ALA A C 1
ATOM 1364 O O . ALA A 1 168 ? 0.038 -4.920 -2.221 1.00 88.31 168 ALA A O 1
ATOM 1365 N N . LEU A 1 169 ? 0.168 -3.758 -4.151 1.00 83.00 169 LEU A N 1
ATOM 1366 C CA . LEU A 1 169 ? -1.011 -2.913 -3.921 1.00 83.00 169 LEU A CA 1
ATOM 1367 C C . LEU A 1 169 ? -2.286 -3.758 -3.812 1.00 83.00 169 LEU A C 1
ATOM 1369 O O . LEU A 1 169 ? -3.072 -3.588 -2.877 1.00 83.00 169 LEU A O 1
ATOM 1373 N N . HIS A 1 170 ? -2.450 -4.746 -4.691 1.00 84.38 170 HIS A N 1
ATOM 1374 C CA . HIS A 1 170 ? -3.590 -5.656 -4.655 1.00 84.38 170 HIS A CA 1
ATOM 1375 C C . HIS A 1 170 ? -3.628 -6.502 -3.370 1.00 84.38 170 HIS A C 1
ATOM 1377 O O . HIS A 1 170 ? -4.690 -6.712 -2.769 1.00 84.38 170 HIS A O 1
ATOM 1383 N N . LYS A 1 171 ? -2.469 -6.973 -2.898 1.00 85.94 171 LYS A N 1
ATOM 1384 C CA . LYS A 1 171 ? -2.354 -7.698 -1.625 1.00 85.94 171 LYS A CA 1
ATOM 1385 C C . LYS A 1 171 ? -2.700 -6.807 -0.432 1.00 85.94 171 LYS A C 1
ATOM 1387 O O . LYS A 1 171 ? -3.421 -7.260 0.462 1.00 85.94 171 LYS A O 1
ATOM 1392 N N . LEU A 1 172 ? -2.223 -5.561 -0.422 1.00 87.19 172 LEU A N 1
ATOM 1393 C CA . LEU A 1 172 ? -2.582 -4.586 0.606 1.00 87.19 172 LEU A CA 1
ATOM 1394 C C . LEU A 1 172 ? -4.095 -4.340 0.606 1.00 87.19 172 LEU A C 1
ATOM 1396 O O . LEU A 1 172 ? -4.714 -4.436 1.661 1.00 87.19 172 LEU A O 1
ATOM 1400 N N . ASN A 1 173 ? -4.706 -4.134 -0.561 1.00 81.62 173 ASN A N 1
ATOM 1401 C CA . ASN A 1 173 ? -6.153 -3.965 -0.686 1.00 81.62 173 ASN A CA 1
ATOM 1402 C C . ASN A 1 173 ? -6.925 -5.133 -0.037 1.00 81.62 173 ASN A C 1
ATOM 1404 O O . ASN A 1 173 ? -7.753 -4.927 0.850 1.00 81.62 173 ASN A O 1
ATOM 1408 N N . LYS A 1 174 ? -6.575 -6.382 -0.376 1.00 82.25 174 LYS A N 1
ATOM 1409 C CA . LYS A 1 174 ? -7.174 -7.580 0.244 1.00 82.25 174 LYS A CA 1
ATOM 1410 C C . LYS A 1 174 ? -7.027 -7.593 1.768 1.00 82.25 174 LYS A C 1
ATOM 1412 O O . LYS A 1 174 ? -7.968 -7.955 2.474 1.00 82.25 174 LYS A O 1
ATOM 1417 N N . ARG A 1 175 ? -5.857 -7.208 2.289 1.00 84.31 175 ARG A N 1
ATOM 1418 C CA . ARG A 1 175 ? -5.600 -7.117 3.736 1.00 84.31 175 ARG A CA 1
ATOM 1419 C C . ARG A 1 175 ? -6.480 -6.073 4.412 1.00 84.31 175 ARG A C 1
ATOM 1421 O O . ARG A 1 175 ? -7.083 -6.378 5.437 1.00 84.31 175 ARG A O 1
ATOM 1428 N N . LEU A 1 176 ? -6.595 -4.886 3.827 1.00 82.44 176 LEU A N 1
ATOM 1429 C CA . LEU A 1 176 ? -7.448 -3.822 4.352 1.00 82.44 176 LEU A CA 1
ATOM 1430 C C . LEU A 1 176 ? -8.928 -4.208 4.301 1.00 82.44 176 LEU A C 1
ATOM 1432 O O . LEU A 1 176 ? -9.646 -3.997 5.275 1.00 82.44 176 LEU A O 1
ATOM 1436 N N . ALA A 1 177 ? -9.375 -4.854 3.223 1.00 79.06 177 ALA A N 1
ATOM 1437 C CA . ALA A 1 177 ? -10.745 -5.344 3.107 1.00 79.06 177 ALA A CA 1
ATOM 1438 C C . ALA A 1 177 ? -11.098 -6.342 4.221 1.00 79.06 177 ALA A C 1
ATOM 1440 O O . ALA A 1 177 ? -12.192 -6.277 4.777 1.00 79.06 177 ALA A O 1
ATOM 1441 N N . MET A 1 178 ? -10.164 -7.217 4.613 1.00 78.31 178 MET A N 1
ATOM 1442 C CA . MET A 1 178 ? -10.362 -8.124 5.752 1.00 78.31 178 MET A CA 1
ATOM 1443 C C . MET A 1 178 ? -10.504 -7.391 7.093 1.00 78.31 178 MET A C 1
ATOM 1445 O O . MET A 1 178 ? -11.217 -7.882 7.962 1.00 78.31 178 MET A O 1
ATOM 1449 N N . LEU A 1 179 ? -9.870 -6.226 7.268 1.00 72.38 179 LEU A N 1
ATOM 1450 C CA . LEU A 1 179 ? -10.030 -5.415 8.482 1.00 72.38 179 LEU A CA 1
ATOM 1451 C C . LEU A 1 179 ? -11.397 -4.734 8.565 1.00 72.38 179 LEU A C 1
ATOM 1453 O O . LEU A 1 179 ? -11.919 -4.533 9.660 1.00 72.38 179 LEU A O 1
ATOM 1457 N N . VAL A 1 180 ? -11.959 -4.356 7.417 1.00 70.12 180 VAL A N 1
ATOM 1458 C CA . VAL A 1 180 ? -13.254 -3.668 7.336 1.00 70.12 180 VAL A CA 1
ATOM 1459 C C . VAL A 1 180 ? -14.423 -4.657 7.395 1.00 70.12 180 VAL A C 1
ATOM 1461 O O . VAL A 1 180 ? -15.505 -4.296 7.851 1.00 70.12 180 VAL A O 1
ATOM 1464 N N . ASN A 1 181 ? -14.222 -5.913 6.983 1.00 62.44 181 ASN A N 1
ATOM 1465 C CA . ASN A 1 181 ? -15.285 -6.914 6.933 1.00 62.44 181 ASN A CA 1
ATOM 1466 C C . ASN A 1 181 ? -15.438 -7.651 8.291 1.00 62.44 181 ASN A C 1
ATOM 1468 O O . ASN A 1 181 ? -14.570 -8.441 8.668 1.00 62.44 181 ASN A O 1
ATOM 1472 N N . PRO A 1 182 ? -16.540 -7.462 9.046 1.00 51.28 182 PRO A N 1
ATOM 1473 C CA . PRO A 1 182 ? -16.647 -7.846 10.461 1.00 51.28 182 PRO A CA 1
ATOM 1474 C C . PRO A 1 182 ? -16.909 -9.344 10.721 1.00 51.28 182 PRO A C 1
ATOM 1476 O O . PRO A 1 182 ? -17.349 -9.713 11.811 1.00 51.28 182 PRO A O 1
ATOM 1479 N N . VAL A 1 183 ? -16.652 -10.235 9.758 1.00 43.69 183 VAL A N 1
ATOM 1480 C CA . VAL A 1 183 ? -16.971 -11.675 9.878 1.00 43.69 183 VAL A CA 1
ATOM 1481 C C . VAL A 1 183 ? -16.105 -12.385 10.940 1.00 43.69 183 VAL A C 1
ATOM 1483 O O . VAL A 1 183 ? -16.425 -13.488 11.374 1.00 43.69 183 VAL A O 1
ATOM 1486 N N . HIS A 1 184 ? -15.049 -11.745 11.450 1.00 43.50 184 HIS A N 1
ATOM 1487 C CA . HIS A 1 184 ? -14.261 -12.220 12.593 1.00 43.50 184 HIS A CA 1
ATOM 1488 C C . HIS A 1 184 ? -14.492 -11.355 13.842 1.00 43.50 184 HIS A C 1
ATOM 1490 O O . HIS A 1 184 ? -13.612 -10.630 14.301 1.00 43.50 184 HIS A O 1
ATOM 1496 N N . LYS A 1 185 ? -15.687 -11.436 14.440 1.00 41.91 185 LYS A N 1
ATOM 1497 C CA . LYS A 1 185 ? -15.869 -10.969 15.823 1.00 41.91 185 LYS A CA 1
ATOM 1498 C C . LYS A 1 185 ? -15.171 -11.946 16.770 1.00 41.91 185 LYS A C 1
ATOM 1500 O O . LYS A 1 185 ? -15.530 -13.121 16.826 1.00 41.91 185 LYS A O 1
ATOM 1505 N N . SER A 1 186 ? -14.185 -11.453 17.520 1.00 45.44 186 SER A N 1
ATOM 1506 C CA . SER A 1 186 ? -13.618 -12.173 18.660 1.00 45.44 186 SER A CA 1
ATOM 1507 C C . SER A 1 186 ? -14.743 -12.589 19.613 1.00 45.44 186 SER A C 1
ATOM 1509 O O . SER A 1 186 ? -15.704 -11.846 19.834 1.00 45.44 186 SER A O 1
ATOM 1511 N N . GLN A 1 187 ? -14.664 -13.821 20.125 1.00 46.56 187 GLN A N 1
ATOM 1512 C CA . GLN A 1 187 ? -15.705 -14.372 20.987 1.00 46.56 187 GLN A CA 1
ATOM 1513 C C . GLN A 1 187 ? -15.969 -13.442 22.186 1.00 46.56 187 GLN A C 1
ATOM 1515 O O . GLN A 1 187 ? -15.016 -12.961 22.806 1.00 46.56 187 GLN A O 1
ATOM 1520 N N . PRO A 1 188 ? -17.240 -13.196 22.551 1.00 47.50 188 PRO A N 1
ATOM 1521 C CA . PRO A 1 188 ? -17.574 -12.282 23.633 1.00 47.50 188 PRO A CA 1
ATOM 1522 C C . PRO A 1 188 ? -16.952 -12.734 24.967 1.00 47.50 188 PRO A C 1
ATOM 1524 O O . PRO A 1 188 ? -17.142 -13.875 25.389 1.00 47.50 188 PRO A O 1
ATOM 1527 N N . GLN A 1 189 ? -16.284 -11.824 25.686 1.00 54.12 189 GLN A N 1
ATOM 1528 C CA . GLN A 1 189 ? -15.663 -12.049 27.010 1.00 54.12 189 GLN A CA 1
ATOM 1529 C C . GLN A 1 189 ? -16.667 -12.327 28.157 1.00 54.12 189 GLN A C 1
ATOM 1531 O O . GLN A 1 189 ? -16.319 -12.275 29.337 1.00 54.12 189 GLN A O 1
ATOM 1536 N N . TRP A 1 190 ? -17.918 -12.665 27.837 1.00 44.50 190 TRP A N 1
ATOM 1537 C CA . TRP A 1 190 ? -19.003 -12.896 28.795 1.00 44.50 190 TRP A CA 1
ATOM 1538 C C . TRP A 1 190 ? -18.696 -14.006 29.805 1.00 44.50 190 TRP A C 1
ATOM 1540 O O . TRP A 1 190 ? -19.202 -13.969 30.924 1.00 44.50 190 TRP A O 1
ATOM 1550 N N . LYS A 1 191 ? -17.816 -14.954 29.456 1.00 54.91 191 LYS A N 1
ATOM 1551 C CA . LYS A 1 191 ? -17.400 -16.035 30.359 1.00 54.91 191 LYS A CA 1
ATOM 1552 C C . LYS A 1 191 ? -16.774 -15.518 31.660 1.00 54.91 191 LYS A C 1
ATOM 1554 O O . LYS A 1 191 ? -17.086 -16.056 32.717 1.00 54.91 191 LYS A O 1
ATOM 1559 N N . SER A 1 192 ? -15.962 -14.459 31.610 1.00 59.75 192 SER A N 1
ATOM 1560 C CA . SER A 1 192 ? -15.345 -13.900 32.824 1.00 59.75 192 SER A CA 1
ATOM 1561 C C . SER A 1 192 ? -16.353 -13.152 33.695 1.00 59.75 192 SER A C 1
ATOM 1563 O O . SER A 1 192 ? -16.296 -13.249 34.917 1.00 59.75 192 SER A O 1
ATOM 1565 N N . PHE A 1 193 ? -17.316 -12.452 33.087 1.00 63.97 193 PHE A N 1
ATOM 1566 C CA . PHE A 1 193 ? -18.325 -11.693 33.831 1.00 63.97 193 PHE A CA 1
ATOM 1567 C C . PHE A 1 193 ? -19.294 -12.612 34.593 1.00 63.97 193 PHE A C 1
ATOM 1569 O O . PHE A 1 193 ? -19.575 -12.378 35.766 1.00 63.97 193 PHE A O 1
ATOM 1576 N N . VAL A 1 194 ? -19.742 -13.705 33.962 1.00 66.75 194 VAL A N 1
ATOM 1577 C CA . VAL A 1 194 ? -20.626 -14.706 34.591 1.00 66.75 194 VAL A CA 1
ATOM 1578 C C . VAL A 1 194 ? -19.944 -15.394 35.781 1.00 66.75 194 VAL A C 1
ATOM 1580 O O . VAL A 1 194 ? -20.584 -15.644 36.802 1.00 66.75 194 VAL A O 1
ATOM 1583 N N . LEU A 1 195 ? -18.638 -15.653 35.684 1.00 63.66 195 LEU A N 1
ATOM 1584 C CA . LEU A 1 195 ? -17.871 -16.327 36.734 1.00 63.66 195 LEU A CA 1
ATOM 1585 C C . LEU A 1 195 ? -17.700 -15.437 37.976 1.00 63.66 195 LEU A C 1
ATOM 1587 O O . LEU A 1 195 ? -17.917 -15.898 39.096 1.00 63.66 195 LEU A O 1
ATOM 1591 N N . VAL A 1 196 ? -17.412 -14.145 37.785 1.00 68.94 196 VAL A N 1
ATOM 1592 C CA . VAL A 1 196 ? -17.338 -13.169 38.889 1.00 68.94 196 VAL A CA 1
ATOM 1593 C C . VAL A 1 196 ? -18.696 -13.008 39.576 1.00 68.94 196 VAL A C 1
ATOM 1595 O O . VAL A 1 196 ? -18.765 -13.021 40.805 1.00 68.94 196 VAL A O 1
ATOM 1598 N N . LEU A 1 197 ? -19.787 -12.922 38.805 1.00 71.38 197 LEU A N 1
ATOM 1599 C CA . LEU A 1 197 ? -21.137 -12.791 39.362 1.00 71.38 197 LEU A CA 1
ATOM 1600 C C . LEU A 1 197 ? -21.532 -14.014 40.209 1.00 71.38 197 LEU A C 1
ATOM 1602 O O . LEU A 1 197 ? -22.136 -13.869 41.270 1.00 71.38 197 LEU A O 1
ATOM 1606 N N . SER A 1 198 ? -21.148 -15.215 39.764 1.00 67.44 198 SER A N 1
ATOM 1607 C CA . SER A 1 198 ? -21.405 -16.468 40.483 1.00 67.44 198 SER A CA 1
ATOM 1608 C C . SER A 1 198 ? -20.668 -16.539 41.825 1.00 67.44 198 SER A C 1
ATOM 1610 O O . SER A 1 198 ? -21.260 -16.956 42.822 1.00 67.44 198 SER A O 1
ATOM 1612 N N . ILE A 1 199 ? -19.410 -16.090 41.883 1.00 75.50 199 ILE A N 1
ATOM 1613 C CA . ILE A 1 199 ? -18.633 -16.058 43.133 1.00 75.50 199 ILE A CA 1
ATOM 1614 C C . ILE A 1 199 ? -19.290 -15.116 44.148 1.00 75.50 199 ILE A C 1
ATOM 1616 O O . ILE A 1 199 ? -19.492 -15.500 45.299 1.00 75.50 199 ILE A O 1
ATOM 1620 N N . ILE A 1 200 ? -19.686 -13.915 43.714 1.00 75.94 200 ILE A N 1
ATOM 1621 C CA . ILE A 1 200 ? -20.336 -12.923 44.584 1.00 75.94 200 ILE A CA 1
ATOM 1622 C C . ILE A 1 200 ? -21.645 -13.478 45.161 1.00 75.94 200 ILE A C 1
ATOM 1624 O O . ILE A 1 200 ? -21.888 -13.357 46.364 1.00 75.94 200 ILE A O 1
ATOM 1628 N N . PHE A 1 201 ? -22.468 -14.124 44.330 1.00 81.12 201 PHE A N 1
ATOM 1629 C CA . PHE A 1 201 ? -23.743 -14.695 44.767 1.00 81.12 201 PHE A CA 1
ATOM 1630 C C . PHE A 1 201 ? -23.552 -15.813 45.803 1.00 81.12 201 PHE A C 1
ATOM 1632 O O . PHE A 1 201 ? -24.233 -15.831 46.827 1.00 81.12 201 PHE A O 1
ATOM 1639 N N . ASN A 1 202 ? -22.578 -16.702 45.585 1.00 75.19 202 ASN A N 1
ATOM 1640 C CA . ASN A 1 202 ? -22.274 -17.789 46.518 1.00 75.19 202 ASN A CA 1
ATOM 1641 C C . ASN A 1 202 ? -21.738 -17.280 47.867 1.00 75.19 202 ASN A C 1
ATOM 1643 O O . ASN A 1 202 ? -22.122 -17.802 48.913 1.00 75.19 202 ASN A O 1
ATOM 1647 N N . CYS A 1 203 ? -20.904 -16.235 47.871 1.00 75.50 203 CYS A N 1
ATOM 1648 C CA . CYS A 1 203 ? -20.421 -15.628 49.113 1.00 75.50 203 CYS A CA 1
ATOM 1649 C C . CYS A 1 203 ? -21.553 -14.978 49.923 1.00 75.50 203 CYS A C 1
ATOM 1651 O O . CYS A 1 203 ? -21.611 -15.157 51.138 1.00 75.50 203 CYS A O 1
ATOM 1653 N N . LEU A 1 204 ? -22.473 -14.265 49.265 1.00 79.12 204 LEU A N 1
ATOM 1654 C CA . LEU A 1 204 ? -23.636 -13.670 49.934 1.00 79.12 204 LEU A CA 1
ATOM 1655 C C . LEU A 1 204 ? -24.555 -14.736 50.538 1.00 79.12 204 LEU A C 1
ATOM 1657 O O . LEU A 1 204 ? -25.001 -14.589 51.675 1.00 79.12 204 LEU A O 1
ATOM 1661 N N . LEU A 1 205 ? -24.791 -15.828 49.808 1.00 76.88 205 LEU A N 1
ATOM 1662 C CA . LEU A 1 205 ? -25.602 -16.945 50.290 1.00 76.88 205 LEU A CA 1
ATOM 1663 C C . LEU A 1 205 ? -24.988 -17.592 51.543 1.00 76.88 205 LEU A C 1
ATOM 1665 O O . LEU A 1 205 ? -25.698 -17.862 52.508 1.00 76.88 205 LEU A O 1
ATOM 1669 N N . ALA A 1 206 ? -23.665 -17.789 51.554 1.00 75.19 206 ALA A N 1
ATOM 1670 C CA . ALA A 1 206 ? -22.951 -18.345 52.701 1.00 75.19 206 ALA A CA 1
ATOM 1671 C C . ALA A 1 206 ? -23.066 -17.452 53.948 1.00 75.19 206 ALA A C 1
ATOM 1673 O O . ALA A 1 206 ? -23.316 -17.954 55.040 1.00 75.19 206 ALA A O 1
ATOM 1674 N N . ILE A 1 207 ? -22.946 -16.131 53.787 1.00 78.62 207 ILE A N 1
ATOM 1675 C CA . ILE A 1 207 ? -23.101 -15.173 54.892 1.00 78.62 207 ILE A CA 1
ATOM 1676 C C . ILE A 1 207 ? -24.523 -15.229 55.466 1.00 78.62 207 ILE A C 1
ATOM 1678 O O . ILE A 1 207 ? -24.687 -15.286 56.682 1.00 78.62 207 ILE A O 1
ATOM 1682 N N . ILE A 1 208 ? -25.547 -15.264 54.607 1.00 80.44 208 ILE A N 1
ATOM 1683 C CA . ILE A 1 208 ? -26.951 -15.367 55.034 1.00 80.44 208 ILE A CA 1
ATOM 1684 C C . ILE A 1 208 ? -27.194 -16.662 55.817 1.00 80.44 208 ILE A C 1
ATOM 1686 O O . ILE A 1 208 ? -27.839 -16.629 56.862 1.00 80.44 208 ILE A O 1
ATOM 1690 N N . LEU A 1 209 ? -26.655 -17.788 55.344 1.00 73.56 209 LEU A N 1
ATOM 1691 C CA . LEU A 1 209 ? -26.780 -19.077 56.027 1.00 73.56 209 LEU A CA 1
ATOM 1692 C C . LEU A 1 209 ? -26.097 -19.077 57.398 1.00 73.56 209 LEU A C 1
ATOM 1694 O O . LEU A 1 209 ? -26.657 -19.624 58.341 1.00 73.56 209 LEU A O 1
ATOM 1698 N N . ILE A 1 210 ? -24.931 -18.437 57.530 1.00 78.25 210 ILE A N 1
ATOM 1699 C CA . ILE A 1 210 ? -24.242 -18.294 58.821 1.00 78.25 210 ILE A CA 1
ATOM 1700 C C . ILE A 1 210 ? -25.078 -17.448 59.789 1.00 78.25 210 ILE A C 1
ATOM 1702 O O . ILE A 1 210 ? -25.216 -17.818 60.947 1.00 78.25 210 ILE A O 1
ATOM 1706 N N . ILE A 1 211 ? -25.668 -16.346 59.319 1.00 75.31 211 ILE A N 1
ATOM 1707 C CA . ILE A 1 211 ? -26.502 -15.463 60.152 1.00 75.31 211 ILE A CA 1
ATOM 1708 C C . ILE A 1 211 ? -27.807 -16.147 60.580 1.00 75.31 211 ILE A C 1
ATOM 1710 O O . ILE A 1 211 ? -28.259 -15.923 61.689 1.00 75.31 211 ILE A O 1
ATOM 1714 N N . LEU A 1 212 ? -28.417 -16.967 59.720 1.00 69.56 212 LEU A N 1
ATOM 1715 C CA . LEU A 1 212 ? -29.625 -17.737 60.053 1.00 69.56 212 LEU A CA 1
ATOM 1716 C C . LEU A 1 212 ? -29.356 -18.913 61.001 1.00 69.56 212 LEU A C 1
ATOM 1718 O O . LEU A 1 212 ? -30.298 -19.445 61.586 1.00 69.56 212 LEU A O 1
ATOM 1722 N N . TRP A 1 213 ? -28.104 -19.364 61.089 1.00 62.34 213 TRP A N 1
ATOM 1723 C CA . TRP A 1 213 ? -27.702 -20.495 61.922 1.00 62.34 213 TRP A CA 1
ATOM 1724 C C . TRP A 1 213 ? -27.298 -20.090 63.348 1.00 62.34 213 TRP A C 1
ATOM 1726 O O . TRP A 1 213 ? -27.367 -20.926 64.249 1.00 62.34 213 TRP A O 1
ATOM 1736 N N . VAL A 1 214 ? -26.891 -18.830 63.540 1.00 46.06 214 VAL A N 1
ATOM 1737 C CA . VAL A 1 214 ? -26.564 -18.204 64.836 1.00 46.06 214 VAL A CA 1
ATOM 1738 C C . VAL A 1 214 ? -27.812 -17.586 65.455 1.00 46.06 214 VAL A C 1
ATOM 1740 O O . VAL A 1 214 ? -27.995 -17.772 66.678 1.00 46.06 214 VAL A O 1
#

Sequence (214 aa):
MEKEIIPIVSAAIVAGTTLVVLIINKVVEYFMWKSNLNRKGEEKYLERKIDTLHLTIVDIFELTAETLTLGNESDQGISSTIKEGFRNVDNTFRKVIAKASPFLDKQIMENEVRKIYMLTSEVRELMIQHEEEGNIQLPSSETLNYGYNQEKTLEEIICTHFFWLNEALHKLNKRLAMLVNPVHKSQPQWKSFVLVLSIIFNCLLAIILIILWV

Secondary structure (DSSP, 8-state):
-HHHHHHHHHHHHHHHHHHHHHHHHHHHHHHHHHHHHHHHHHHHHHHHHHHHHHHHHHHHHHHHHHHHHHHHHHTT---HHHHHHHHHHHHHHHHHHHHHGGGS-HHHIIIIIHHHHHHHHHHHHHHHHHHHH-SPEEPHHHHGGGT-SS-EEHHHHHHHHHHHHHHHHHHHHHHHHHHH-TT-PPPPTHHHHHHHHHHHHHHHHHHHHHHHH-